Protein AF-0000000080719557 (afdb_homodimer)

pLDDT: mean 92.56, std 15.25, range [20.25, 98.94]

Solvent-accessible surface area (backbone atoms only — not comparable to full-atom values): 11425 Å² total; per-residue (Å²): 133,75,78,75,71,68,82,51,72,30,52,67,55,28,44,74,77,48,46,93,82,58,66,30,29,32,24,23,77,61,75,40,77,34,54,40,68,58,94,91,33,81,50,91,49,73,68,26,27,34,40,42,31,34,26,80,66,45,69,51,54,40,33,22,78,56,91,72,72,76,62,62,62,64,36,47,42,43,57,43,73,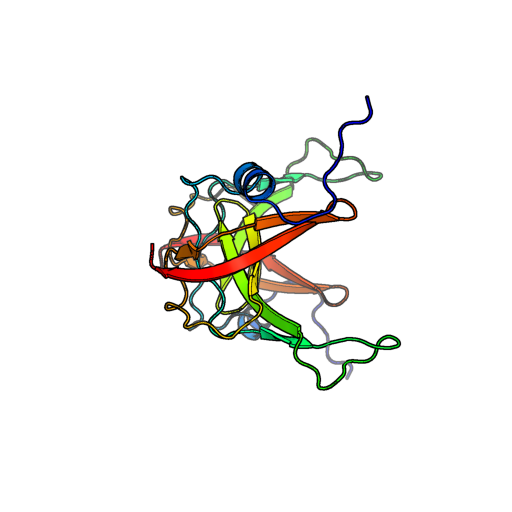45,21,13,31,70,54,99,93,36,79,48,36,34,30,79,41,58,42,70,99,132,76,78,77,72,70,83,50,70,29,52,67,55,25,43,72,76,50,47,92,80,57,64,30,29,32,24,24,75,61,76,41,77,33,56,39,68,58,94,90,32,81,51,92,49,73,68,25,27,35,40,43,33,34,24,79,67,45,68,50,54,41,32,23,79,57,91,72,72,77,61,61,64,65,36,47,43,44,58,43,73,45,20,12,28,72,54,98,92,36,81,47,37,34,30,79,42,59,41,73,100

Foldseek 3Di:
DPPPLVQDWDPVVVCVVPPPPWWKFWADQDWDWDADDDPNHGDPHTQWTKTKIDTVVDIDMETERDDADDDHGGAGKDFARWIWGADPNDIYIYGHYMDGD/DPPPLVQDWDPVVVCVPPPPPWWKFWADQDWDWDADDDPNHGDPHTQWTKTKIDTVVDIDMETERDDADDDHGGAGKDFARWIWHADPNDIYIYGHYMDGD

Sequence (202 aa):
MKAKRSTGYSDEVAKFYISDKTKVLLLSTELQEQVKWVDHKPTDEITGYKVLCGMPNDYFTVKFDHKVQLPPFGSSVKFKELEACEIDNKVWFRAQDIEEAMKAKRSTGYSDEVAKFYISDKTKVLLLSTELQEQVKWVDHKPTDEITGYKVLCGMPNDYFTVKFDHKVQLPPFGSSVKFKELEACEIDNKVWFRAQDIEEA

Organism: Lactobacillus johnsonii (strain FI9785) (NCBI:txid633699)

Secondary structure (DSSP, 8-state):
-------S-BHHHHHHHS-TT---EE--SSPEEEEEEETTEEEEEEEEEEEEEEETTEEEEEEESS--PPPPTT-BEEEET-EEEEETTEEEEE-SEEEE-/-------S-BHHHHHHHS-TT---EE--SSPEEEEEEETTEEEEEEEEEEEEEEETTEEEEEEESS--PPPPTT-BEEEET-EEEEETTEEEEE-SEEEE-

Structure (mmCIF, N/CA/C/O backbone):
data_AF-0000000080719557-model_v1
#
loop_
_entity.id
_entity.type
_entity.pdbx_description
1 polymer 'Uncharacterized protein'
#
loop_
_atom_site.group_PDB
_atom_site.id
_atom_site.type_symbol
_atom_site.label_atom_id
_atom_site.label_alt_id
_atom_site.label_comp_id
_atom_site.label_asym_id
_atom_site.label_entity_id
_atom_site.label_seq_id
_atom_site.pdbx_PDB_ins_code
_atom_site.Cartn_x
_atom_site.Cartn_y
_atom_site.Cartn_z
_atom_site.occupancy
_atom_site.B_iso_or_equiv
_atom_site.auth_seq_id
_atom_site.auth_comp_id
_atom_site.auth_asym_id
_atom_site.auth_atom_id
_atom_site.pdbx_PDB_model_num
ATOM 1 N N . MET A 1 1 ? 5.938 35.531 -14 1 20.39 1 MET A N 1
ATOM 2 C CA . MET A 1 1 ? 5.066 35.219 -12.867 1 20.39 1 MET A CA 1
ATOM 3 C C . MET A 1 1 ? 5.215 33.75 -12.445 1 20.39 1 MET A C 1
ATOM 5 O O . MET A 1 1 ? 4.902 32.844 -13.219 1 20.39 1 MET A O 1
ATOM 9 N N . LYS A 1 2 ? 6.285 33.344 -11.773 1 29.7 2 LYS A N 1
ATOM 10 C CA . LYS A 1 2 ? 6.629 31.969 -11.406 1 29.7 2 LYS A CA 1
ATOM 11 C C . LYS A 1 2 ? 5.484 31.297 -10.648 1 29.7 2 LYS A C 1
ATOM 13 O O . LYS A 1 2 ? 4.805 31.938 -9.844 1 29.7 2 LYS A O 1
ATOM 18 N N . ALA A 1 3 ? 4.781 30.438 -11.234 1 37.31 3 ALA A N 1
ATOM 19 C CA . ALA A 1 3 ? 3.664 29.812 -10.531 1 37.31 3 ALA A CA 1
ATOM 20 C C . ALA A 1 3 ? 4 29.594 -9.062 1 37.31 3 ALA A C 1
ATOM 22 O O . ALA A 1 3 ? 5.133 29.234 -8.719 1 37.31 3 ALA A O 1
ATOM 23 N N . LYS A 1 4 ? 3.512 30.297 -8.141 1 35.72 4 LYS A N 1
ATOM 24 C CA . LYS A 1 4 ? 3.674 30.109 -6.703 1 35.72 4 LYS A CA 1
ATOM 25 C C . LYS A 1 4 ? 3.363 28.672 -6.305 1 35.72 4 LYS A C 1
ATOM 27 O O . LYS A 1 4 ? 2.221 28.219 -6.426 1 35.72 4 LYS A O 1
ATOM 32 N N . ARG A 1 5 ? 4.094 27.719 -6.664 1 43.97 5 ARG A N 1
ATOM 33 C CA . ARG A 1 5 ? 4.004 26.391 -6.062 1 43.97 5 ARG A CA 1
ATOM 34 C C . ARG A 1 5 ? 3.693 26.484 -4.57 1 43.97 5 ARG A C 1
ATOM 36 O O . ARG A 1 5 ? 4.43 27.125 -3.816 1 43.97 5 ARG A O 1
ATOM 43 N N . SER A 1 6 ? 2.566 26.969 -4.172 1 44.81 6 SER A N 1
ATOM 44 C CA . SER A 1 6 ? 2.295 27.047 -2.74 1 44.81 6 SER A CA 1
ATOM 45 C C . SER A 1 6 ? 2.838 25.828 -2 1 44.81 6 SER A C 1
ATOM 47 O O . SER A 1 6 ? 2.5 24.688 -2.332 1 44.81 6 SER A O 1
ATOM 49 N N . THR A 1 7 ? 4.008 25.828 -1.556 1 57.41 7 THR A N 1
ATOM 50 C CA . THR A 1 7 ? 4.793 24.844 -0.8 1 57.41 7 THR A CA 1
ATOM 51 C C . THR A 1 7 ? 3.971 24.266 0.345 1 57.41 7 THR A C 1
ATOM 53 O O . THR A 1 7 ? 4.43 23.359 1.045 1 57.41 7 THR A O 1
ATOM 56 N N . GLY A 1 8 ? 2.67 24.656 0.566 1 82.25 8 GLY A N 1
ATOM 57 C CA . GLY A 1 8 ? 1.912 24.219 1.73 1 82.25 8 GLY A CA 1
ATOM 58 C C . GLY A 1 8 ? 0.81 23.234 1.392 1 82.25 8 GLY A C 1
ATOM 59 O O . GLY A 1 8 ? 0.681 22.812 0.241 1 82.25 8 GLY A O 1
ATOM 60 N N . TYR A 1 9 ? 0.247 22.609 2.322 1 92.69 9 TYR A N 1
ATOM 61 C CA . TYR A 1 9 ? -0.895 21.719 2.213 1 92.69 9 TYR A CA 1
ATOM 62 C C . TYR A 1 9 ? -2.094 22.422 1.601 1 92.69 9 TYR A C 1
ATOM 64 O O . TYR A 1 9 ? -2.379 23.578 1.937 1 92.69 9 TYR A O 1
ATOM 72 N N . SER A 1 10 ? -2.713 21.797 0.618 1 94.25 10 SER A N 1
ATOM 73 C CA . SER A 1 10 ? -3.938 22.359 0.056 1 94.25 10 SER A CA 1
ATOM 74 C C . SER A 1 10 ? -4.906 21.25 -0.371 1 94.25 10 SER A C 1
ATOM 76 O O . SER A 1 10 ? -4.484 20.141 -0.681 1 94.25 10 SER A O 1
ATOM 78 N N . ASP A 1 11 ? -6.227 21.625 -0.369 1 94.88 11 ASP A N 1
ATOM 79 C CA . ASP A 1 11 ? -7.258 20.703 -0.829 1 94.88 11 ASP A CA 1
ATOM 80 C C . ASP A 1 11 ? -7.152 20.469 -2.334 1 94.88 11 ASP A C 1
ATOM 82 O O . ASP A 1 11 ? -7.457 19.375 -2.818 1 94.88 11 ASP A O 1
ATOM 86 N N . GLU A 1 12 ? -6.68 21.5 -2.982 1 94 12 GLU A N 1
ATOM 87 C CA . GLU A 1 12 ? -6.551 21.406 -4.434 1 94 12 GLU A CA 1
ATOM 88 C C . GLU A 1 12 ? -5.523 20.344 -4.828 1 94 12 GLU A C 1
ATOM 90 O O . GLU A 1 12 ? -5.75 19.562 -5.758 1 94 12 GLU A O 1
ATOM 95 N N . VAL A 1 13 ? -4.395 20.375 -4.145 1 94.12 13 VAL A N 1
ATOM 96 C CA . VAL A 1 13 ? -3.357 19.406 -4.445 1 94.12 13 VAL A CA 1
ATOM 97 C C . VAL A 1 13 ? -3.869 18 -4.125 1 94.12 13 VAL A C 1
ATOM 99 O O . VAL A 1 13 ? -3.656 17.062 -4.898 1 94.12 13 VAL A O 1
ATOM 102 N N . ALA A 1 14 ? -4.531 17.812 -3.008 1 97.12 14 ALA A N 1
ATOM 103 C CA . ALA A 1 14 ? -5.078 16.5 -2.631 1 97.12 14 ALA A CA 1
ATOM 104 C C . ALA A 1 14 ? -6.02 15.969 -3.709 1 97.12 14 ALA A C 1
ATOM 106 O O . ALA A 1 14 ? -5.941 14.797 -4.086 1 97.12 14 ALA A O 1
ATOM 107 N N . LYS A 1 15 ? -6.855 16.828 -4.258 1 95.81 15 LYS A N 1
ATOM 108 C CA . LYS A 1 15 ? -7.867 16.422 -5.23 1 95.81 15 LYS A CA 1
ATOM 109 C C . LYS A 1 15 ? -7.223 16.031 -6.559 1 95.81 15 LYS A C 1
ATOM 111 O O . LYS A 1 15 ? -7.805 15.273 -7.336 1 95.81 15 LYS A O 1
ATOM 116 N N . PHE A 1 16 ? -6.078 16.609 -6.785 1 94.56 16 PHE A N 1
ATOM 117 C CA . PHE A 1 16 ? -5.344 16.25 -7.992 1 94.56 16 PHE A CA 1
ATOM 118 C C . PHE A 1 16 ? -4.945 14.781 -7.961 1 94.56 16 PHE A C 1
ATOM 120 O O . PHE A 1 16 ? -4.926 14.117 -9 1 94.56 16 PHE A O 1
ATOM 127 N N . TYR A 1 17 ? -4.684 14.227 -6.785 1 95.81 17 TYR A N 1
ATOM 128 C CA . TYR A 1 17 ? -4.176 12.867 -6.652 1 95.81 17 TYR A CA 1
ATOM 129 C C . TYR A 1 17 ? -5.293 11.906 -6.258 1 95.81 17 TYR A C 1
ATOM 131 O O . TYR A 1 17 ? -5.254 10.727 -6.602 1 95.81 17 TYR A O 1
ATOM 139 N N . ILE A 1 18 ? -6.172 12.359 -5.512 1 96.5 18 ILE A N 1
ATOM 140 C CA . ILE A 1 18 ? -7.297 11.555 -5.051 1 96.5 18 ILE A CA 1
ATOM 141 C C . ILE A 1 18 ? -8.609 12.289 -5.332 1 96.5 18 ILE A C 1
ATOM 143 O O . ILE A 1 18 ? -8.977 13.211 -4.598 1 96.5 18 ILE A O 1
ATOM 147 N N . SER A 1 19 ? -9.273 11.812 -6.301 1 94.38 19 SER A N 1
ATOM 148 C CA . SER A 1 19 ? -10.547 12.445 -6.629 1 94.38 19 SER A CA 1
ATOM 149 C C . SER A 1 19 ? -11.648 12.008 -5.664 1 94.38 19 SER A C 1
ATOM 151 O O . SER A 1 19 ? -11.523 10.977 -5 1 94.38 19 SER A O 1
ATOM 153 N N . ASP A 1 20 ? -12.711 12.742 -5.641 1 90.88 20 ASP A N 1
ATOM 154 C CA . ASP A 1 20 ? -13.836 12.461 -4.758 1 90.88 20 ASP A CA 1
ATOM 155 C C . ASP A 1 20 ? -14.477 11.117 -5.109 1 90.88 20 ASP A C 1
ATOM 157 O O . ASP A 1 20 ? -15.172 10.523 -4.281 1 90.88 20 ASP A O 1
ATOM 161 N N . LYS A 1 21 ? -14.289 10.672 -6.262 1 94.81 21 LYS A N 1
ATOM 162 C CA . LYS A 1 21 ? -14.922 9.438 -6.734 1 94.81 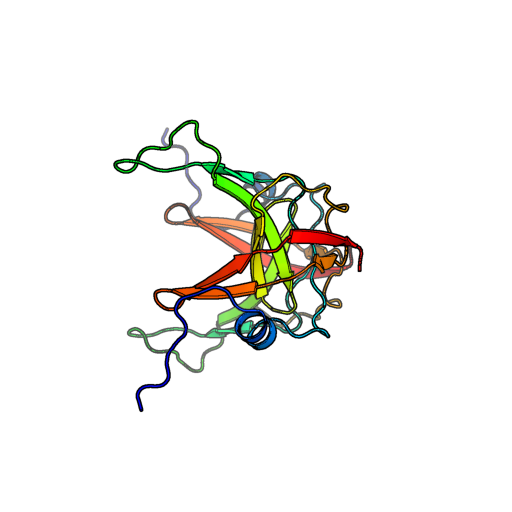21 LYS A CA 1
ATOM 163 C C . LYS A 1 21 ? -14.047 8.227 -6.434 1 94.81 21 LYS A C 1
ATOM 165 O O . LYS A 1 21 ? -14.492 7.082 -6.559 1 94.81 21 LYS A O 1
ATOM 170 N N . THR A 1 22 ? -12.859 8.5 -6.027 1 97.5 22 THR A N 1
ATOM 171 C CA . THR A 1 22 ? -11.922 7.414 -5.785 1 97.5 22 THR A CA 1
ATOM 172 C C . THR A 1 22 ? -12.297 6.648 -4.52 1 97.5 22 THR A C 1
ATOM 174 O O . THR A 1 22 ? -12.469 7.242 -3.455 1 97.5 22 THR A O 1
ATOM 177 N N . LYS A 1 23 ? -12.492 5.328 -4.676 1 98.5 23 LYS A N 1
ATOM 178 C CA . LYS A 1 23 ? -12.695 4.484 -3.5 1 98.5 23 LYS A CA 1
ATOM 179 C C . LYS A 1 23 ? -11.391 4.301 -2.729 1 98.5 23 LYS A C 1
ATOM 181 O O . LYS A 1 23 ? -10.375 3.9 -3.301 1 98.5 23 LYS A O 1
ATOM 186 N N . VAL A 1 24 ? -11.414 4.633 -1.439 1 98.88 24 VAL A N 1
ATOM 187 C CA . VAL A 1 24 ? -10.266 4.5 -0.555 1 98.88 24 VAL A CA 1
ATOM 188 C C . VAL A 1 24 ? -10.555 3.457 0.522 1 98.88 24 VAL A C 1
ATOM 190 O O . VAL A 1 24 ? -11.609 3.498 1.165 1 98.88 24 VAL A O 1
ATOM 193 N N . LEU A 1 25 ? -9.648 2.51 0.669 1 98.94 25 LEU A N 1
ATOM 194 C CA . LEU A 1 25 ? -9.781 1.467 1.681 1 98.94 25 LEU A CA 1
ATOM 195 C C . LEU A 1 25 ? -8.789 1.689 2.822 1 98.94 25 LEU A C 1
ATOM 197 O O . LEU A 1 25 ? -7.621 1.998 2.586 1 98.94 25 LEU A O 1
ATOM 201 N N . LEU A 1 26 ? -9.273 1.557 4.039 1 98.94 26 LEU A N 1
ATOM 202 C CA . LEU A 1 26 ? -8.375 1.648 5.188 1 98.94 26 LEU A CA 1
ATOM 203 C C . LEU A 1 26 ? -7.609 0.345 5.379 1 98.94 26 LEU A C 1
ATOM 205 O O . LEU A 1 26 ? -8.211 -0.724 5.5 1 98.94 26 LEU A O 1
ATOM 209 N N . LEU A 1 27 ? -6.332 0.433 5.438 1 98.94 27 LEU A N 1
ATOM 210 C CA . LEU A 1 27 ? -5.504 -0.75 5.637 1 98.94 27 LEU A CA 1
ATOM 211 C C . LEU A 1 27 ? -4.965 -0.803 7.066 1 98.94 27 LEU A C 1
ATOM 213 O O . LEU A 1 27 ? -4.707 -1.885 7.598 1 98.94 27 LEU A O 1
ATOM 217 N N . SER A 1 28 ? -4.844 0.328 7.691 1 98.94 28 SER A N 1
ATOM 218 C CA . SER A 1 28 ? -4.348 0.356 9.062 1 98.94 28 SER A CA 1
ATOM 219 C C . SER A 1 28 ? -5.395 -0.161 10.039 1 98.94 28 SER A C 1
ATOM 221 O O . SER A 1 28 ? -6.582 0.143 9.906 1 98.94 28 SER A O 1
ATOM 223 N N . THR A 1 29 ? -4.938 -0.877 11.055 1 98.75 29 THR A N 1
ATOM 224 C CA . THR A 1 29 ? -5.816 -1.329 12.125 1 98.75 29 THR A CA 1
ATOM 225 C C . THR A 1 29 ? -5.594 -0.505 13.391 1 98.75 29 THR A C 1
ATOM 227 O O . THR A 1 29 ? -6.359 -0.614 14.352 1 98.75 29 THR A O 1
ATOM 230 N N . GLU A 1 30 ? -4.559 0.282 13.43 1 98.75 30 GLU A N 1
ATOM 231 C CA . GLU A 1 30 ? -4.223 1.199 14.516 1 98.75 30 GLU A CA 1
ATOM 232 C C . GLU A 1 30 ? -3.482 2.428 13.992 1 98.75 30 GLU A C 1
ATOM 234 O O . GLU A 1 30 ? -2.93 2.402 12.891 1 98.75 30 GLU A O 1
ATOM 239 N N . LEU A 1 31 ? -3.451 3.434 14.805 1 98.81 31 LEU A N 1
ATOM 240 C CA . LEU A 1 31 ? -2.705 4.641 14.461 1 98.81 31 LEU A CA 1
ATOM 241 C C . LEU A 1 31 ? -1.211 4.434 14.68 1 98.81 31 LEU A C 1
ATOM 243 O O . LEU A 1 31 ? -0.799 3.871 15.695 1 98.81 31 LEU A O 1
ATOM 247 N N . GLN A 1 32 ? -0.478 4.785 13.711 1 98.25 32 GLN A N 1
ATOM 248 C CA . GLN A 1 32 ? 0.967 4.832 13.906 1 98.25 32 GLN A CA 1
ATOM 249 C C . GLN A 1 32 ? 1.406 6.188 14.453 1 98.25 32 GLN A C 1
ATOM 251 O O . GLN A 1 32 ? 1.261 7.211 13.773 1 98.25 32 GLN A O 1
ATOM 256 N N . GLU A 1 33 ? 1.94 6.195 15.555 1 97.31 33 GLU A N 1
ATOM 257 C CA . GLU A 1 33 ? 2.41 7.453 16.125 1 97.31 33 GLU A CA 1
ATOM 258 C C . GLU A 1 33 ? 3.639 7.973 15.391 1 97.31 33 GLU A C 1
ATOM 260 O O . GLU A 1 33 ? 4.535 7.199 15.039 1 97.31 33 GLU A O 1
ATOM 265 N N . GLN A 1 34 ? 3.598 9.188 15.117 1 95.44 34 GLN A N 1
ATOM 266 C CA . GLN A 1 34 ? 4.754 9.875 14.555 1 95.44 34 GLN A CA 1
ATOM 267 C C . GLN A 1 34 ? 5.469 10.703 15.609 1 95.44 34 GLN A C 1
ATOM 269 O O . GLN A 1 34 ? 4.84 11.5 16.312 1 95.44 34 GLN A O 1
ATOM 274 N N . VAL A 1 35 ? 6.742 10.5 15.672 1 95.38 35 VAL A N 1
ATOM 275 C CA . VAL A 1 35 ? 7.496 11.211 16.703 1 95.38 35 VAL A CA 1
ATOM 276 C C . VAL A 1 35 ? 8.461 12.195 16.031 1 95.38 35 VAL A C 1
ATOM 278 O O . VAL A 1 35 ? 8.781 12.062 14.852 1 95.38 35 VAL A O 1
ATOM 281 N N . LYS A 1 36 ? 8.859 13.133 16.812 1 94.31 36 LYS A N 1
ATOM 282 C CA . LYS A 1 36 ? 9.883 14.086 16.359 1 94.31 36 LYS A CA 1
ATOM 283 C C . LYS A 1 36 ? 11.266 13.438 16.344 1 94.31 36 LYS A C 1
ATOM 285 O O . LYS A 1 36 ? 11.609 12.68 17.266 1 94.31 36 LYS A O 1
ATOM 290 N N . TRP A 1 37 ? 11.953 13.656 15.25 1 93.69 37 TRP A N 1
ATOM 291 C CA . TRP A 1 37 ? 13.328 13.18 15.164 1 93.69 37 TRP A CA 1
ATOM 292 C C . TRP A 1 37 ? 14.312 14.336 15.289 1 93.69 37 TRP A C 1
ATOM 294 O O . TRP A 1 37 ? 14.109 15.398 14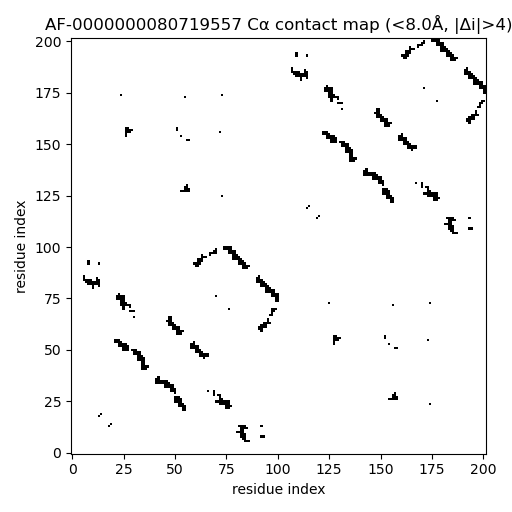.695 1 93.69 37 TRP A O 1
ATOM 304 N N . VAL A 1 38 ? 15.211 14.188 16.219 1 92 38 VAL A N 1
ATOM 305 C CA . VAL A 1 38 ? 16.281 15.156 16.406 1 92 38 VAL A CA 1
ATOM 306 C C . VAL A 1 38 ? 17.641 14.453 16.297 1 92 38 VAL A C 1
ATOM 308 O O . VAL A 1 38 ? 17.906 13.484 17.016 1 92 38 VAL A O 1
ATOM 311 N N . ASP A 1 39 ? 18.484 14.93 15.383 1 93.94 39 ASP A N 1
ATOM 312 C CA . ASP A 1 39 ? 19.797 14.344 15.156 1 93.94 39 ASP A CA 1
ATOM 313 C C . ASP A 1 39 ? 19.688 12.852 14.844 1 93.94 39 ASP A C 1
ATOM 315 O O . ASP A 1 39 ? 20.375 12.031 15.453 1 93.94 39 ASP A O 1
ATOM 319 N N . HIS A 1 40 ? 18.672 12.531 14.07 1 92.12 40 HIS A N 1
ATOM 320 C CA . HIS A 1 40 ? 18.438 11.203 13.516 1 92.12 40 HIS A CA 1
ATOM 321 C C . HIS A 1 40 ? 17.984 10.227 14.602 1 92.12 40 HIS A C 1
ATOM 323 O O . HIS A 1 40 ? 18.094 9.008 14.43 1 92.12 40 HIS A O 1
ATOM 329 N N . LYS A 1 41 ? 17.625 10.789 15.695 1 93.81 41 LYS A N 1
ATOM 330 C CA . LYS A 1 41 ? 17.078 9.961 16.766 1 93.81 41 LYS A CA 1
ATOM 331 C C . LYS A 1 41 ? 15.633 10.359 17.078 1 93.81 41 LYS A C 1
ATOM 333 O O . LYS A 1 41 ? 15.297 11.547 17.078 1 93.81 41 LYS A O 1
ATOM 338 N N . PRO A 1 42 ? 14.82 9.273 17.359 1 93.06 42 PRO A N 1
ATOM 339 C CA . PRO A 1 42 ? 13.445 9.594 17.734 1 93.06 42 PRO A CA 1
ATOM 340 C C . PRO A 1 42 ? 13.336 10.211 19.141 1 93.06 42 PRO A C 1
ATOM 342 O O . PRO A 1 42 ? 14.117 9.867 20.031 1 93.06 42 PRO A O 1
ATOM 345 N N . THR A 1 43 ? 12.461 11.211 19.391 1 95.75 43 THR A N 1
ATOM 346 C CA . THR A 1 43 ? 12.125 11.766 20.688 1 95.75 43 THR A CA 1
ATOM 347 C C . THR A 1 43 ? 10.75 11.289 21.156 1 95.75 43 THR A C 1
ATOM 349 O O . THR A 1 43 ? 10.117 10.477 20.484 1 95.75 43 THR A O 1
ATOM 352 N N . ASP A 1 44 ? 10.398 11.703 22.375 1 94.38 44 ASP A N 1
ATOM 353 C CA . ASP A 1 44 ? 9.109 11.297 22.953 1 94.38 44 ASP A CA 1
ATOM 354 C C . ASP A 1 44 ? 8 12.25 22.516 1 94.38 44 ASP A C 1
ATOM 356 O O . ASP A 1 44 ? 6.836 12.055 22.875 1 94.38 44 ASP A O 1
ATOM 360 N N . GLU A 1 45 ? 8.383 13.227 21.734 1 96.12 45 GLU A N 1
ATOM 361 C CA . GLU A 1 45 ? 7.375 14.188 21.297 1 96.12 45 GLU A CA 1
ATOM 362 C C . GLU A 1 45 ? 6.57 13.648 20.109 1 96.12 45 GLU A C 1
ATOM 364 O O . GLU A 1 45 ? 7.129 13.383 19.047 1 96.12 45 GLU A O 1
ATOM 369 N N . ILE A 1 46 ? 5.281 13.469 20.375 1 96.31 46 ILE A N 1
ATOM 370 C CA . ILE A 1 46 ? 4.383 12.992 19.328 1 96.31 46 ILE A CA 1
ATOM 371 C C . ILE A 1 46 ? 3.969 14.156 18.438 1 96.31 46 ILE A C 1
ATOM 373 O O . ILE A 1 46 ? 3.453 15.164 18.922 1 96.31 46 ILE A O 1
ATOM 377 N N . THR A 1 47 ? 4.277 14.031 17.094 1 95.62 47 THR A N 1
ATOM 378 C CA . THR A 1 47 ? 3.963 15.102 16.156 1 95.62 47 THR A CA 1
ATOM 379 C C . THR A 1 47 ? 2.701 14.773 15.359 1 95.62 47 THR A C 1
ATOM 381 O O . THR A 1 47 ? 2.172 15.625 14.648 1 95.62 47 THR A O 1
ATOM 384 N N . GLY A 1 48 ? 2.242 13.516 15.469 1 97.69 48 GLY A N 1
ATOM 385 C CA . GLY A 1 48 ? 1.032 13.156 14.75 1 97.69 48 GLY A CA 1
ATOM 386 C C . GLY A 1 48 ? 0.785 11.656 14.703 1 97.69 48 GLY A C 1
ATOM 387 O O . GLY A 1 48 ? 1.432 10.891 15.422 1 97.69 48 GLY A O 1
ATOM 388 N N . TYR A 1 49 ? -0.14 11.32 13.969 1 98.69 49 TYR A N 1
ATOM 389 C CA . TYR A 1 49 ? -0.596 9.953 13.75 1 98.69 49 TYR A CA 1
ATOM 390 C C . TYR A 1 49 ? -0.78 9.664 12.266 1 98.69 49 TYR A C 1
ATOM 392 O O . TYR A 1 49 ? -1.143 10.562 11.492 1 98.69 49 TYR A O 1
ATOM 400 N N . LYS A 1 50 ? -0.553 8.406 11.953 1 98.75 50 LYS A N 1
ATOM 401 C CA . LYS A 1 50 ? -0.59 8.094 10.523 1 98.75 50 LYS A CA 1
ATOM 402 C C . LYS A 1 50 ? -1.348 6.793 10.266 1 98.75 50 LYS A C 1
ATOM 404 O O . LYS A 1 50 ? -1.289 5.863 11.078 1 98.75 50 LYS A O 1
ATOM 409 N N . VAL A 1 51 ? -2.064 6.754 9.133 1 98.94 51 VAL A N 1
ATOM 410 C CA . VAL A 1 51 ? -2.711 5.523 8.688 1 98.94 51 VAL A CA 1
ATOM 411 C C . VAL A 1 51 ? -2.303 5.215 7.25 1 98.94 51 VAL A C 1
ATOM 413 O O . VAL A 1 51 ? -1.917 6.117 6.5 1 98.94 51 VAL A O 1
ATOM 416 N N . LEU A 1 52 ? -2.365 3.979 6.895 1 98.94 52 LEU A N 1
ATOM 417 C CA . LEU A 1 52 ? -2.158 3.469 5.543 1 98.94 52 LEU A CA 1
ATOM 418 C C . LEU A 1 52 ? -3.492 3.221 4.848 1 98.94 52 LEU A C 1
ATOM 420 O O . LEU A 1 52 ? -4.414 2.662 5.445 1 98.94 52 LEU A O 1
ATOM 424 N N . CYS A 1 53 ? -3.594 3.645 3.617 1 98.94 53 CYS A N 1
ATOM 425 C CA . CYS A 1 53 ? -4.805 3.479 2.822 1 98.94 53 CYS A CA 1
ATOM 426 C C . CYS A 1 53 ? -4.48 2.902 1.448 1 98.94 53 CYS A C 1
ATOM 428 O O . CYS A 1 53 ? -3.383 3.107 0.928 1 98.94 53 CYS A O 1
ATOM 430 N N . GLY A 1 54 ? -5.438 2.143 0.966 1 98.88 54 GLY A N 1
ATOM 431 C CA . GLY A 1 54 ? -5.363 1.69 -0.414 1 98.88 54 GLY A CA 1
ATOM 432 C C . GLY A 1 54 ? -6.348 2.395 -1.326 1 98.88 54 GLY A C 1
ATOM 433 O O . GLY A 1 54 ? -7.418 2.816 -0.885 1 98.88 54 GLY A O 1
ATOM 434 N N . MET A 1 55 ? -5.961 2.508 -2.52 1 98.81 55 MET A N 1
ATOM 435 C CA . MET A 1 55 ? -6.82 2.992 -3.598 1 98.81 55 MET A CA 1
ATOM 43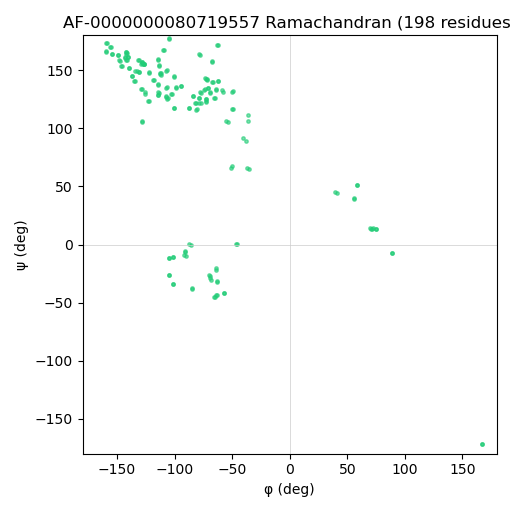6 C C . MET A 1 55 ? -6.551 2.229 -4.891 1 98.81 55 MET A C 1
ATOM 438 O O . MET A 1 55 ? -5.578 1.479 -4.984 1 98.81 55 MET A O 1
ATOM 442 N N . PRO A 1 56 ? -7.484 2.338 -5.875 1 98.75 56 PRO A N 1
ATOM 443 C CA . PRO A 1 56 ? -7.242 1.559 -7.09 1 98.75 56 PRO A CA 1
ATOM 444 C C . PRO A 1 56 ? -5.832 1.749 -7.641 1 98.75 56 PRO A C 1
ATOM 446 O O . PRO A 1 56 ? -5.469 2.855 -8.055 1 98.75 56 PRO A O 1
ATOM 449 N N . ASN A 1 57 ? -5.074 0.653 -7.66 1 98.38 57 ASN A N 1
ATOM 450 C CA . ASN A 1 57 ? -3.746 0.518 -8.242 1 98.38 57 ASN A CA 1
ATOM 451 C C . ASN A 1 57 ? -2.701 1.292 -7.445 1 98.38 57 ASN A C 1
ATOM 453 O O . ASN A 1 57 ? -1.607 1.564 -7.945 1 98.38 57 ASN A O 1
ATOM 457 N N . ASP A 1 58 ? -3.047 1.698 -6.262 1 98.31 58 ASP A N 1
ATOM 458 C CA . ASP A 1 58 ? -2.092 2.5 -5.504 1 98.31 58 ASP A CA 1
ATOM 459 C C . ASP A 1 58 ? -2.408 2.465 -4.012 1 98.31 58 ASP A C 1
ATOM 461 O O . ASP A 1 58 ? -3.371 1.82 -3.59 1 98.31 58 ASP A O 1
ATOM 465 N N . TYR A 1 59 ? -1.543 3.043 -3.211 1 98.75 59 TYR A N 1
ATOM 466 C CA . TYR A 1 59 ? -1.702 3.232 -1.773 1 98.75 59 TYR A CA 1
ATOM 467 C C . TYR A 1 59 ? -1.112 4.566 -1.331 1 98.75 59 TYR A C 1
ATOM 469 O O . TYR A 1 59 ? -0.383 5.211 -2.088 1 98.75 59 TYR A O 1
ATOM 477 N N . PHE A 1 60 ? -1.513 5.043 -0.17 1 98.5 60 PHE A N 1
ATOM 478 C CA . PHE A 1 60 ? -0.971 6.273 0.396 1 98.5 60 PHE A CA 1
ATOM 479 C C . PHE A 1 60 ? -1.201 6.324 1.902 1 98.5 60 PHE A C 1
ATOM 481 O O . PHE A 1 60 ? -1.912 5.484 2.455 1 98.5 60 PHE A O 1
ATOM 488 N N . THR A 1 61 ? -0.508 7.227 2.494 1 98.75 61 THR A N 1
ATOM 489 C CA . THR A 1 61 ? -0.7 7.434 3.926 1 98.75 61 THR A CA 1
ATOM 490 C C . THR A 1 61 ? -1.306 8.805 4.195 1 98.75 61 THR A C 1
ATOM 492 O O . THR A 1 61 ? -1.155 9.727 3.391 1 98.75 61 THR A O 1
ATOM 495 N N . VAL A 1 62 ? -1.968 8.883 5.297 1 98.81 62 VAL A N 1
ATOM 496 C CA . VAL A 1 62 ? -2.566 10.141 5.734 1 98.81 62 VAL A CA 1
ATOM 497 C C . VAL A 1 62 ? -2.158 10.43 7.176 1 98.81 62 VAL A C 1
ATOM 499 O O . VAL A 1 62 ? -2.252 9.555 8.039 1 98.81 62 VAL A O 1
ATOM 502 N N . LYS A 1 63 ? -1.762 11.641 7.371 1 98.5 63 LYS A N 1
ATOM 503 C CA . LYS A 1 63 ? -1.351 12.078 8.703 1 98.5 63 LYS A CA 1
ATOM 504 C C . LYS A 1 63 ? -2.463 12.859 9.398 1 98.5 63 LYS A C 1
ATOM 506 O O . LYS A 1 63 ? -3.191 13.609 8.75 1 98.5 63 LYS A O 1
ATOM 511 N N . PHE A 1 64 ? -2.574 12.703 10.656 1 98.62 64 PHE A N 1
ATOM 512 C CA . PHE A 1 64 ? -3.441 13.469 11.547 1 98.62 64 PHE A CA 1
ATOM 513 C C . PHE A 1 64 ? -2.629 14.148 12.641 1 98.62 64 PHE A C 1
ATOM 515 O O . PHE A 1 64 ? -1.652 13.578 13.141 1 98.62 64 PHE A O 1
ATOM 522 N N . ASP A 1 65 ? -3.055 15.281 13.07 1 97.19 65 ASP A N 1
ATOM 523 C CA . ASP A 1 65 ?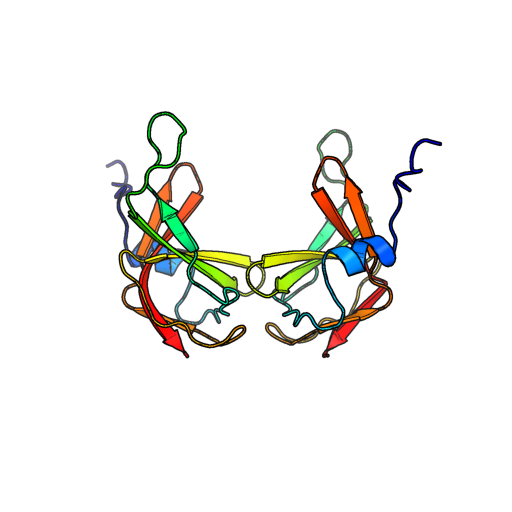 -2.328 15.977 14.133 1 97.19 65 ASP A CA 1
ATOM 524 C C . ASP A 1 65 ? -2.861 15.578 15.508 1 97.19 65 ASP A C 1
ATOM 526 O O . ASP A 1 65 ? -2.334 16.016 16.531 1 97.19 65 ASP A O 1
ATOM 530 N N . HIS A 1 66 ? -3.936 14.805 15.594 1 98.06 66 HIS A N 1
ATOM 531 C CA . HIS A 1 66 ? -4.543 14.273 16.812 1 98.06 66 HIS A CA 1
ATOM 532 C C . HIS A 1 66 ? -5.062 12.852 16.578 1 98.06 66 HIS A C 1
ATOM 534 O O . HIS A 1 66 ? -5.113 12.383 15.445 1 98.06 66 HIS A O 1
ATOM 540 N N . LYS A 1 67 ? -5.336 12.211 17.672 1 98.5 67 LYS A N 1
ATOM 541 C CA . LYS A 1 67 ? -5.895 10.867 17.578 1 98.5 67 LYS A CA 1
ATOM 542 C C . LYS A 1 67 ? -7.293 10.898 16.969 1 98.5 67 LYS A C 1
ATOM 544 O O . LYS A 1 67 ? -8.094 11.781 17.281 1 98.5 67 LYS A O 1
ATOM 549 N N . VAL A 1 68 ? -7.508 9.93 16.141 1 98.69 68 VAL A N 1
ATOM 550 C CA . VAL A 1 68 ? -8.828 9.773 15.531 1 98.69 68 VAL A CA 1
ATOM 551 C C . VAL A 1 68 ? -9.32 8.344 15.727 1 98.69 68 VAL A C 1
ATOM 553 O O . VAL A 1 68 ? -8.523 7.438 15.992 1 98.69 68 VAL A O 1
ATOM 556 N N . GLN A 1 69 ? -10.625 8.156 15.664 1 98.69 69 GLN A N 1
ATOM 557 C CA . GLN A 1 69 ? -11.195 6.812 15.711 1 98.69 69 GLN A CA 1
ATOM 558 C C . GLN A 1 69 ? -11.203 6.168 14.328 1 98.69 69 GLN A C 1
ATOM 560 O O . GLN A 1 69 ? -11.742 6.734 13.375 1 98.69 69 GLN A O 1
ATOM 565 N N . LEU A 1 70 ? -10.672 5.012 14.281 1 98.81 70 LEU A N 1
ATOM 566 C CA . LEU A 1 70 ? -10.555 4.348 12.984 1 98.81 70 LEU A CA 1
ATOM 567 C C . LEU A 1 70 ? -11.734 3.418 12.742 1 98.81 70 LEU A C 1
ATOM 569 O O . LEU A 1 70 ? -12.156 2.688 13.641 1 98.81 70 LEU A O 1
ATOM 573 N N . PRO A 1 71 ? -12.289 3.459 11.469 1 98.75 71 PRO A N 1
ATOM 574 C CA . PRO A 1 71 ? -13.148 2.348 11.047 1 98.75 71 PRO A CA 1
ATOM 575 C C . PRO A 1 71 ? -12.406 1.016 10.992 1 98.75 71 PRO A C 1
ATOM 577 O O . PRO A 1 71 ? -11.188 0.977 11.18 1 98.75 71 PRO A O 1
ATOM 580 N N . PRO A 1 72 ? -13.094 -0.141 10.781 1 98.62 72 PRO A N 1
ATOM 581 C CA . PRO A 1 72 ? -12.422 -1.44 10.688 1 98.62 72 PRO A CA 1
ATOM 582 C C . PRO A 1 72 ? -11.555 -1.565 9.438 1 98.62 72 PRO A C 1
ATOM 584 O O . PRO A 1 72 ? -11.805 -0.89 8.438 1 98.62 72 PRO A O 1
ATOM 587 N N . PHE A 1 73 ? -10.609 -2.412 9.461 1 98.81 73 PHE A N 1
ATOM 588 C CA . PHE A 1 73 ? -9.773 -2.764 8.312 1 98.81 73 PHE A CA 1
ATOM 589 C C . PHE A 1 73 ? -10.641 -3.086 7.102 1 98.81 73 PHE A C 1
ATOM 591 O O . PHE A 1 73 ? -11.633 -3.809 7.211 1 98.81 73 PHE A O 1
ATOM 598 N N . GLY A 1 74 ? -10.234 -2.475 6.02 1 98.75 74 GLY A N 1
ATOM 599 C CA . GLY A 1 74 ? -10.898 -2.785 4.762 1 98.75 74 GLY A CA 1
ATOM 600 C C . GLY A 1 74 ? -12.102 -1.908 4.492 1 98.75 74 GLY A C 1
ATOM 601 O O . GLY A 1 74 ? -12.695 -1.974 3.416 1 98.75 74 GLY A O 1
ATOM 602 N N . SER A 1 75 ? -12.508 -1.101 5.445 1 98.69 75 SER A N 1
ATOM 603 C CA . SER A 1 75 ? -13.625 -0.19 5.234 1 98.69 75 SER A CA 1
ATOM 604 C C . SER A 1 75 ? -13.32 0.823 4.137 1 98.69 75 SER A C 1
ATOM 606 O O . SER A 1 75 ? -12.195 1.316 4.043 1 98.69 75 SER A O 1
ATOM 608 N N . SER A 1 76 ? -14.328 1.116 3.33 1 98.75 76 SER A N 1
ATOM 609 C CA . SER A 1 76 ? -14.234 2.314 2.502 1 98.75 76 SER A CA 1
ATOM 610 C C . SER A 1 76 ? -14.32 3.58 3.35 1 98.75 76 SER A C 1
ATOM 612 O O . SER A 1 76 ? -15.195 3.705 4.203 1 98.75 76 SER A O 1
ATOM 614 N N . VAL A 1 77 ? -13.344 4.539 3.102 1 98.81 77 VAL A N 1
ATOM 615 C CA . VAL A 1 77 ? -13.289 5.66 4.031 1 98.81 77 VAL A CA 1
ATOM 616 C C . VAL A 1 77 ? -13.234 6.973 3.256 1 98.81 77 VAL A C 1
ATOM 618 O O . VAL A 1 77 ? -12.93 6.984 2.062 1 98.81 77 VAL A O 1
ATOM 621 N N . LYS A 1 78 ? -13.602 8.047 3.914 1 98.38 78 LYS A N 1
ATOM 622 C CA . LYS A 1 78 ? -13.43 9.445 3.508 1 98.38 78 LYS A CA 1
ATOM 623 C C . LYS A 1 78 ? -12.727 10.25 4.598 1 98.38 78 LYS A C 1
ATOM 625 O O . LYS A 1 78 ? -12.758 9.875 5.77 1 98.38 78 LYS A O 1
ATOM 630 N N . PHE A 1 79 ? -12.102 11.312 4.148 1 98.5 79 PHE A N 1
ATOM 631 C CA . PHE A 1 79 ? -11.367 12.156 5.082 1 98.5 79 PHE A CA 1
ATOM 632 C C . PHE A 1 79 ? -12 13.539 5.188 1 98.5 79 PHE A C 1
ATOM 634 O O . PHE A 1 79 ? -12.445 14.102 4.184 1 98.5 79 PHE A O 1
ATOM 641 N N . LYS A 1 80 ? -12.086 14 6.391 1 98.06 80 LYS A N 1
ATOM 642 C CA . LYS A 1 80 ? -12.477 15.391 6.594 1 98.06 80 LYS A CA 1
ATOM 643 C C . LYS A 1 80 ? -11.312 16.344 6.309 1 98.06 80 LYS A C 1
ATOM 645 O O . LYS A 1 80 ? -10.234 16.188 6.883 1 98.06 80 LYS A O 1
ATOM 650 N N . GLU A 1 81 ? -11.438 17.266 5.398 1 97.19 81 GLU A N 1
ATOM 651 C CA . GLU A 1 81 ? -10.461 18.281 5.059 1 97.19 81 GLU A CA 1
ATOM 652 C C . GLU A 1 81 ? -9.133 17.672 4.633 1 97.19 81 GLU A C 1
ATOM 654 O O . GLU A 1 81 ? -8.078 18.047 5.145 1 97.19 81 GLU A O 1
ATOM 659 N N . LEU A 1 82 ? -9.188 16.75 3.705 1 98.19 82 LEU A N 1
ATOM 660 C CA . LEU A 1 82 ? -7.977 16.172 3.158 1 98.19 82 LEU A CA 1
ATOM 661 C C . LEU A 1 82 ? -7.16 17.203 2.395 1 98.19 82 LEU A C 1
ATOM 663 O O . LEU A 1 82 ? -7.691 17.906 1.53 1 98.19 82 LEU A O 1
ATOM 667 N N . GLU A 1 83 ? -5.906 17.312 2.77 1 98.06 83 GLU A N 1
ATOM 668 C CA . GLU A 1 83 ? -4.961 18.203 2.1 1 98.06 83 GLU A CA 1
ATOM 669 C C . GLU A 1 83 ? -3.682 17.469 1.716 1 98.06 83 GLU A C 1
ATOM 671 O O . GLU A 1 83 ? -3.371 16.422 2.287 1 98.06 83 GLU A O 1
ATOM 676 N N . ALA A 1 84 ? -3.021 17.969 0.744 1 97.56 84 ALA A N 1
ATOM 677 C CA . ALA A 1 84 ? -1.755 17.375 0.334 1 97.56 84 ALA A CA 1
ATOM 678 C C . ALA A 1 84 ? -0.742 18.438 -0.058 1 97.56 84 ALA A C 1
ATOM 680 O O . ALA A 1 84 ? -1.114 19.578 -0.34 1 97.56 84 ALA A O 1
ATOM 681 N N . CYS A 1 85 ? 0.462 18.078 -0.016 1 95.81 85 CYS A N 1
ATOM 682 C CA . CYS A 1 85 ? 1.545 18.906 -0.542 1 95.81 85 CYS A CA 1
ATOM 683 C C . CYS A 1 85 ? 2.578 18.047 -1.266 1 95.81 85 CYS A C 1
ATOM 685 O O . CYS A 1 85 ? 2.711 16.859 -0.984 1 95.81 85 CYS A O 1
ATOM 687 N N . GLU A 1 86 ? 3.234 18.578 -2.188 1 92.88 86 GLU A N 1
ATOM 688 C CA . GLU A 1 86 ? 4.305 17.922 -2.93 1 92.88 86 GLU A CA 1
ATOM 689 C C . GLU A 1 86 ? 5.676 18.359 -2.426 1 92.88 86 GLU A C 1
ATOM 691 O O . GLU A 1 86 ? 5.992 19.547 -2.428 1 92.88 86 GLU A O 1
ATOM 696 N N . ILE A 1 87 ? 6.48 17.484 -1.909 1 87.5 87 ILE A N 1
ATOM 697 C CA . ILE A 1 87 ? 7.852 17.766 -1.499 1 87.5 87 ILE A CA 1
ATOM 698 C C . ILE A 1 87 ? 8.805 16.781 -2.176 1 87.5 87 ILE A C 1
ATOM 700 O O . ILE A 1 87 ? 8.695 15.57 -1.986 1 87.5 87 ILE A O 1
ATOM 704 N N . ASP A 1 88 ? 9.867 17.234 -2.768 1 86 88 ASP A N 1
ATOM 705 C CA . ASP A 1 88 ? 10.891 16.422 -3.414 1 86 88 ASP A CA 1
ATOM 706 C C . ASP A 1 88 ? 10.273 15.242 -4.164 1 86 88 ASP A C 1
ATOM 708 O O . ASP A 1 88 ? 10.688 14.094 -3.977 1 86 88 ASP A O 1
ATOM 712 N N . ASN A 1 89 ? 9.172 15.523 -4.934 1 88.19 89 ASN A N 1
ATOM 713 C CA . ASN A 1 89 ? 8.508 14.586 -5.828 1 88.19 89 ASN A CA 1
ATOM 714 C C . ASN A 1 89 ? 7.684 13.562 -5.051 1 88.19 89 ASN A C 1
ATOM 716 O O . ASN A 1 89 ? 7.379 12.484 -5.566 1 88.19 89 ASN A O 1
ATOM 720 N N . LYS A 1 90 ? 7.5 13.844 -3.822 1 92.62 90 LYS A N 1
ATOM 721 C CA . LYS A 1 90 ? 6.613 13.023 -3.008 1 92.62 90 LYS A CA 1
ATOM 722 C C . LYS A 1 90 ? 5.363 13.805 -2.602 1 92.62 90 LYS A C 1
ATOM 724 O O . LYS A 1 90 ? 5.398 15.031 -2.492 1 92.62 90 LYS A O 1
ATOM 729 N N . VAL A 1 91 ? 4.363 13.031 -2.506 1 96.31 91 VAL A N 1
ATOM 730 C CA . VAL A 1 91 ? 3.104 13.648 -2.098 1 96.31 91 VAL A CA 1
ATOM 731 C C . VAL A 1 91 ? 2.766 13.242 -0.667 1 96.31 91 VAL A C 1
ATOM 733 O O . VAL A 1 91 ? 2.812 12.055 -0.326 1 96.31 91 VAL A O 1
ATOM 736 N N . TRP A 1 92 ? 2.498 14.227 0.212 1 96.12 92 TRP A N 1
ATOM 737 C CA . TRP A 1 92 ? 2.152 14.023 1.613 1 96.12 92 TRP A CA 1
ATOM 738 C C . TRP A 1 92 ? 0.716 14.453 1.89 1 96.12 92 TRP A C 1
ATOM 740 O O . TRP A 1 92 ? 0.318 15.57 1.532 1 96.12 92 TRP A O 1
ATOM 750 N N . PHE A 1 93 ? 0.008 13.523 2.557 1 98 93 PHE A N 1
ATOM 751 C CA . PHE A 1 93 ? -1.39 13.828 2.836 1 98 93 PHE A CA 1
ATOM 752 C C . PHE A 1 93 ? -1.613 14.023 4.332 1 98 93 PHE A C 1
ATOM 754 O O . PHE A 1 93 ? -0.99 13.344 5.148 1 98 93 PHE A O 1
ATOM 761 N N . ARG A 1 94 ? -2.537 14.922 4.672 1 98.06 94 ARG A N 1
ATOM 762 C CA . ARG A 1 94 ? -3.035 15.062 6.035 1 98.06 94 ARG A CA 1
ATOM 763 C C . ARG A 1 94 ? -4.539 15.32 6.047 1 98.06 94 ARG A C 1
ATOM 765 O O . ARG A 1 94 ? -5.113 15.711 5.027 1 98.06 94 ARG A O 1
ATOM 772 N N . ALA A 1 95 ? -5.16 15.086 7.184 1 98.44 95 ALA A N 1
ATOM 773 C CA . ALA A 1 95 ? -6.598 15.297 7.336 1 98.44 95 ALA A CA 1
ATOM 774 C C . ALA A 1 95 ? -6.965 15.57 8.789 1 98.44 95 ALA A C 1
ATOM 776 O O . ALA A 1 95 ? -6.156 15.336 9.695 1 98.44 95 ALA A O 1
ATOM 777 N N . GLN A 1 96 ? -8.148 16.078 8.945 1 98.44 96 GLN A N 1
ATOM 778 C CA . GLN A 1 96 ? -8.633 16.359 10.297 1 98.44 96 GLN A CA 1
ATOM 779 C C . GLN A 1 96 ? -9.258 15.125 10.922 1 98.44 96 GLN A C 1
ATOM 781 O O . GLN A 1 96 ? -9.195 14.93 12.133 1 98.44 96 GLN A O 1
ATOM 786 N N . ASP A 1 97 ? -9.93 14.383 10.125 1 98.69 97 ASP A N 1
ATOM 787 C CA . ASP A 1 97 ? -10.617 13.203 10.625 1 98.69 97 ASP A CA 1
ATOM 788 C C . ASP A 1 97 ? -10.836 12.18 9.516 1 98.69 97 ASP A C 1
ATOM 790 O O . ASP A 1 97 ? -10.57 12.461 8.344 1 98.69 97 ASP A O 1
ATOM 794 N N . ILE A 1 98 ? -11.258 11.031 9.906 1 98.75 98 ILE A N 1
ATOM 795 C CA . ILE A 1 98 ? -11.539 9.906 9.016 1 98.75 98 ILE A CA 1
ATOM 796 C C . ILE A 1 98 ? -12.867 9.266 9.414 1 98.75 98 ILE A C 1
ATOM 798 O O . ILE A 1 98 ? -13.195 9.172 10.594 1 98.75 98 ILE A O 1
ATOM 802 N N . GLU A 1 99 ? -13.586 8.906 8.438 1 98.25 99 GLU A N 1
ATOM 803 C CA . GLU A 1 99 ? -14.844 8.2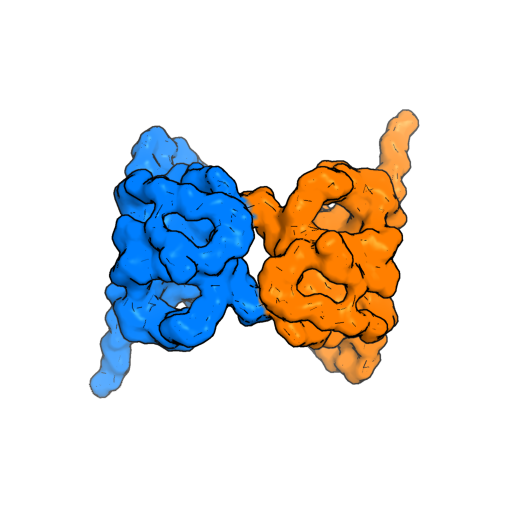19 8.695 1 98.25 99 GLU A CA 1
ATOM 804 C C . GLU A 1 99 ? -15.164 7.215 7.59 1 98.25 99 GLU A C 1
ATOM 806 O O . GLU A 1 99 ? -14.609 7.297 6.492 1 98.25 99 GLU A O 1
ATOM 811 N N . GLU A 1 100 ? -16.031 6.207 7.922 1 97.88 100 GLU A N 1
ATOM 812 C CA . GLU A 1 100 ? -16.5 5.277 6.895 1 97.88 100 GLU A CA 1
ATOM 813 C C . GLU A 1 100 ? -17.328 6 5.844 1 97.88 100 GLU A C 1
ATOM 815 O O . GLU A 1 100 ? -18.156 6.852 6.176 1 97.88 100 GLU A O 1
ATOM 820 N N . ALA A 1 101 ? -17 5.68 4.574 1 93.44 101 ALA A N 1
ATOM 821 C CA . ALA A 1 101 ? -17.688 6.324 3.461 1 93.44 101 ALA A CA 1
ATOM 822 C C . ALA A 1 101 ? -19.094 5.773 3.299 1 93.44 101 ALA A C 1
ATOM 824 O O . ALA A 1 101 ? -19.359 4.605 3.602 1 93.44 101 ALA A O 1
ATOM 825 N N . MET B 1 1 ? 26.812 -25.688 10.859 1 20.25 1 MET B N 1
ATOM 826 C CA . MET B 1 1 ? 25.734 -26.047 9.938 1 20.25 1 MET B CA 1
ATOM 827 C C . MET B 1 1 ? 24.953 -24.812 9.508 1 20.25 1 MET B C 1
ATOM 829 O O . MET B 1 1 ? 24.281 -24.188 10.328 1 20.25 1 MET B O 1
ATOM 833 N N . LYS B 1 2 ? 25.484 -23.922 8.609 1 30.45 2 LYS B N 1
ATOM 834 C CA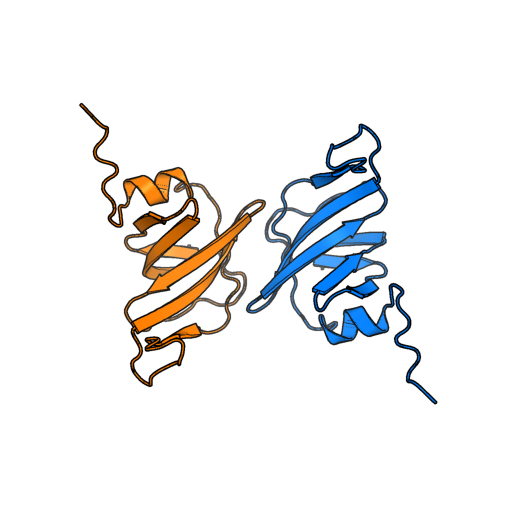 . LYS B 1 2 ? 24.922 -22.641 8.211 1 30.45 2 LYS B CA 1
ATOM 835 C C . LYS B 1 2 ? 23.5 -22.781 7.688 1 30.45 2 LYS B C 1
ATOM 837 O O . LYS B 1 2 ? 23.188 -23.75 6.992 1 30.45 2 LYS B O 1
ATOM 842 N N . ALA B 1 3 ? 22.516 -22.391 8.391 1 39.19 3 ALA B N 1
ATOM 843 C CA . ALA B 1 3 ? 21.141 -22.578 7.93 1 39.19 3 ALA B CA 1
ATOM 844 C C . ALA B 1 3 ? 21.047 -22.391 6.422 1 39.19 3 ALA B C 1
ATOM 846 O O . ALA B 1 3 ? 21.719 -21.516 5.852 1 39.19 3 ALA B O 1
ATOM 847 N N . LYS B 1 4 ? 20.797 -23.344 5.625 1 36.44 4 LYS B N 1
ATOM 848 C CA . LYS B 1 4 ? 20.547 -23.266 4.188 1 36.44 4 LYS B CA 1
ATOM 849 C C . LYS B 1 4 ? 19.469 -22.234 3.869 1 36.44 4 LYS B C 1
ATOM 851 O O . LYS B 1 4 ? 18.297 -22.453 4.203 1 36.44 4 LYS B O 1
ATOM 856 N N . ARG B 1 5 ? 19.641 -21 4.082 1 44.84 5 ARG B N 1
ATOM 857 C CA . ARG B 1 5 ? 18.75 -19.969 3.539 1 44.84 5 ARG B CA 1
ATOM 858 C C . ARG B 1 5 ? 18.297 -20.344 2.131 1 44.84 5 ARG B C 1
ATOM 860 O O . ARG B 1 5 ? 19.109 -20.547 1.238 1 44.84 5 ARG B O 1
ATOM 867 N N . SER B 1 6 ? 17.547 -21.375 1.938 1 45 6 SER B N 1
ATOM 868 C CA . SER B 1 6 ? 17.125 -21.703 0.579 1 45 6 SER B CA 1
ATOM 869 C C . SER B 1 6 ? 16.766 -20.438 -0.202 1 45 6 SER B C 1
ATOM 871 O O . SER B 1 6 ? 15.938 -19.641 0.241 1 45 6 SER B O 1
ATOM 873 N N . THR B 1 7 ? 17.625 -19.859 -0.887 1 57.47 7 THR B N 1
ATOM 874 C CA . THR B 1 7 ? 17.609 -18.672 -1.74 1 57.47 7 THR B CA 1
ATOM 875 C C . THR B 1 7 ? 16.406 -18.688 -2.676 1 57.47 7 THR B C 1
ATOM 877 O O . THR B 1 7 ? 16.172 -17.75 -3.428 1 57.47 7 THR B O 1
ATOM 880 N N . GLY B 1 8 ? 15.492 -19.734 -2.652 1 82.44 8 GLY B N 1
ATOM 881 C CA . GLY B 1 8 ? 14.414 -19.844 -3.621 1 82.44 8 GLY B CA 1
ATOM 882 C C . GLY B 1 8 ? 13.047 -19.594 -3.021 1 82.44 8 GLY B C 1
ATOM 883 O O . GLY B 1 8 ? 12.93 -19.266 -1.841 1 82.44 8 GLY B O 1
ATOM 884 N N . TYR B 1 9 ? 12.062 -19.422 -3.789 1 92.75 9 TYR B N 1
ATOM 885 C CA . TYR B 1 9 ? 10.664 -19.266 -3.41 1 92.75 9 TYR B CA 1
ATOM 886 C C . TYR B 1 9 ? 10.18 -20.484 -2.621 1 92.75 9 TYR B C 1
ATOM 888 O O . TYR B 1 9 ? 10.5 -21.625 -2.963 1 92.75 9 TYR B O 1
ATOM 896 N N . SER B 1 10 ? 9.508 -20.234 -1.506 1 94.19 10 SER B N 1
ATOM 897 C CA . SER B 1 10 ? 8.914 -21.328 -0.752 1 94.19 10 SER B CA 1
ATOM 898 C C . SER B 1 10 ? 7.613 -20.906 -0.085 1 94.19 10 SER B C 1
ATOM 900 O O . SER B 1 10 ? 7.414 -19.719 0.204 1 94.19 10 SER B O 1
ATOM 902 N N . ASP B 1 11 ? 6.734 -21.938 0.135 1 94.81 11 ASP B N 1
ATOM 903 C CA . ASP B 1 11 ? 5.48 -21.672 0.838 1 94.81 11 ASP B CA 1
ATOM 904 C C . ASP B 1 11 ? 5.73 -21.344 2.307 1 94.81 11 ASP B C 1
ATOM 906 O O . ASP B 1 11 ? 4.988 -20.562 2.906 1 94.81 11 ASP B O 1
ATOM 910 N N . GLU B 1 12 ? 6.793 -21.906 2.793 1 93.94 12 GLU B N 1
ATOM 911 C CA . GLU B 1 12 ? 7.129 -21.688 4.195 1 93.94 12 GLU B CA 1
ATOM 912 C C . GLU B 1 12 ? 7.477 -20.219 4.445 1 93.94 12 GLU B C 1
ATOM 914 O O . GLU B 1 12 ? 7.051 -19.641 5.441 1 93.94 12 GLU B O 1
ATOM 919 N N . VAL B 1 13 ? 8.289 -19.672 3.557 1 94.06 13 VAL B N 1
ATOM 920 C CA . VAL B 1 13 ? 8.664 -18.266 3.705 1 94.06 13 VAL B CA 1
ATOM 921 C C . VAL B 1 13 ? 7.426 -17.391 3.572 1 94.06 13 VAL B C 1
ATOM 923 O O . VAL B 1 13 ? 7.246 -16.438 4.34 1 94.06 13 VAL B O 1
ATOM 926 N N . ALA B 1 14 ? 6.57 -17.656 2.617 1 97.06 14 ALA B N 1
ATOM 927 C CA . ALA B 1 14 ? 5.348 -16.875 2.428 1 97.06 14 ALA B CA 1
ATOM 928 C C . ALA B 1 14 ? 4.496 -16.875 3.693 1 97.06 14 ALA B C 1
ATOM 930 O O . ALA B 1 14 ? 4 -15.828 4.113 1 97.06 14 ALA B O 1
ATOM 931 N N . LYS B 1 15 ? 4.379 -18.016 4.344 1 95.81 15 LYS B N 1
ATOM 932 C CA . LYS B 1 15 ? 3.523 -18.172 5.516 1 95.81 15 LYS B CA 1
ATOM 933 C C . LYS B 1 15 ? 4.09 -17.406 6.715 1 95.81 15 LYS B C 1
ATOM 935 O O . LYS B 1 15 ? 3.352 -17.047 7.629 1 95.81 15 LYS B O 1
ATOM 940 N N . PHE B 1 16 ? 5.398 -17.266 6.676 1 94.44 16 PHE B N 1
ATOM 941 C CA . PHE B 1 16 ? 6.031 -16.484 7.738 1 94.44 16 PHE B CA 1
ATOM 942 C C . PHE B 1 16 ? 5.559 -15.039 7.711 1 94.44 16 PHE B C 1
ATOM 944 O O . PHE B 1 16 ? 5.41 -14.414 8.766 1 94.44 16 PHE B O 1
ATOM 951 N N . TYR B 1 17 ? 5.246 -14.516 6.535 1 95.81 17 TYR B N 1
ATOM 952 C CA . TYR B 1 17 ? 4.898 -13.109 6.383 1 95.81 17 TYR B CA 1
ATOM 953 C C . TYR B 1 17 ? 3.391 -12.93 6.262 1 95.81 17 TYR B C 1
ATOM 955 O O . TYR B 1 17 ? 2.848 -11.891 6.656 1 95.81 17 TYR B O 1
ATOM 963 N N . ILE B 1 18 ? 2.77 -13.82 5.68 1 96.5 18 ILE B N 1
ATOM 964 C CA . ILE B 1 18 ? 1.324 -13.781 5.488 1 96.5 18 ILE B CA 1
ATOM 965 C C . ILE B 1 18 ? 0.702 -15.086 5.973 1 96.5 18 ILE B C 1
ATOM 967 O O . ILE B 1 18 ? 0.759 -16.109 5.277 1 96.5 18 ILE B O 1
ATOM 971 N N . SER B 1 19 ? 0.073 -15 7.078 1 94.19 19 SER B N 1
ATOM 972 C CA . SER B 1 19 ? -0.567 -16.203 7.609 1 94.19 19 SER B CA 1
ATOM 973 C C . SER B 1 19 ? -1.89 -16.484 6.902 1 94.19 19 SER B C 1
ATOM 975 O O . SER B 1 19 ? -2.469 -15.586 6.281 1 94.19 19 SER B O 1
ATOM 977 N N . ASP B 1 20 ? -2.365 -17.672 7.055 1 90.75 20 ASP B N 1
ATOM 978 C CA . ASP B 1 20 ? -3.615 -18.094 6.43 1 90.75 20 ASP B CA 1
ATOM 979 C C . ASP B 1 20 ? -4.797 -17.297 6.977 1 90.75 20 ASP B C 1
ATOM 981 O O . ASP B 1 20 ? -5.848 -17.219 6.336 1 90.75 20 ASP B O 1
ATOM 985 N N . LYS B 1 21 ? -4.648 -16.719 8.086 1 94.75 21 LYS B N 1
ATOM 986 C CA . LYS B 1 21 ? -5.734 -16 8.734 1 94.75 21 LYS B CA 1
ATOM 987 C C . LYS B 1 21 ? -5.719 -14.523 8.344 1 94.75 21 LYS B C 1
ATOM 989 O O . LYS B 1 21 ? -6.672 -13.789 8.625 1 94.75 21 LYS B O 1
ATOM 994 N N . THR B 1 22 ? -4.691 -14.148 7.699 1 97.5 22 THR B N 1
ATOM 995 C CA . THR B 1 22 ? -4.547 -12.742 7.34 1 97.5 22 THR B CA 1
ATOM 996 C C . THR B 1 22 ? -5.508 -12.367 6.211 1 97.5 22 THR B C 1
ATOM 998 O O . THR B 1 22 ? -5.527 -13.023 5.168 1 97.5 22 THR B O 1
ATOM 1001 N N . LYS B 1 23 ? -6.359 -11.359 6.477 1 98.5 23 LYS B N 1
ATOM 1002 C CA . LYS B 1 23 ? -7.203 -10.836 5.41 1 98.5 23 LYS B CA 1
ATOM 1003 C C . LYS B 1 23 ? -6.383 -10.023 4.41 1 98.5 23 LYS B C 1
ATOM 1005 O O . LYS B 1 23 ? -5.652 -9.102 4.797 1 98.5 23 LYS B O 1
ATOM 1010 N N . VAL B 1 24 ? -6.469 -10.391 3.139 1 98.88 24 VAL B N 1
ATOM 1011 C CA . VAL B 1 24 ? -5.77 -9.703 2.057 1 98.88 24 VAL B CA 1
ATOM 1012 C C . VAL B 1 24 ? -6.781 -9.055 1.117 1 98.88 24 VAL B C 1
ATOM 1014 O O . VAL B 1 24 ? -7.746 -9.695 0.691 1 98.88 24 VAL B O 1
ATOM 1017 N N . LEU B 1 25 ? -6.574 -7.773 0.854 1 98.94 25 LEU B N 1
ATOM 1018 C CA . LEU B 1 25 ? -7.438 -7.027 -0.055 1 98.94 25 LEU B CA 1
ATOM 1019 C C . LEU B 1 25 ? -6.727 -6.754 -1.376 1 98.94 25 LEU B C 1
ATOM 1021 O O . LEU B 1 25 ? -5.555 -6.371 -1.387 1 98.94 25 LEU B O 1
ATOM 1025 N N . LEU B 1 26 ? -7.434 -6.965 -2.471 1 98.94 26 LEU B N 1
ATOM 1026 C CA . LEU B 1 26 ? -6.867 -6.621 -3.771 1 98.94 26 LEU B CA 1
ATOM 1027 C C . LEU B 1 26 ? -6.977 -5.125 -4.031 1 98.94 26 LEU B C 1
ATOM 1029 O O . LEU B 1 26 ? -8.07 -4.559 -3.973 1 98.94 26 LEU B O 1
ATOM 1033 N N . LEU B 1 27 ? -5.902 -4.512 -4.34 1 98.94 27 LEU B N 1
ATOM 1034 C CA . LEU B 1 27 ? -5.898 -3.08 -4.629 1 98.94 27 LEU B CA 1
ATOM 1035 C C . LEU B 1 27 ? -5.762 -2.83 -6.125 1 98.94 27 LEU B C 1
ATOM 1037 O O . LEU B 1 27 ? -6.234 -1.812 -6.637 1 98.94 27 LEU B O 1
ATOM 1041 N N . SER B 1 28 ? -5.168 -3.752 -6.82 1 98.94 28 SER B N 1
ATOM 1042 C CA . SER B 1 28 ? -5.008 -3.59 -8.266 1 98.94 28 SER B CA 1
ATOM 1043 C C . SER B 1 28 ? -6.336 -3.773 -8.992 1 98.94 28 SER B C 1
ATOM 1045 O O . SER B 1 28 ? -7.121 -4.656 -8.648 1 98.94 28 SER B O 1
ATOM 1047 N N . THR B 1 29 ? -6.535 -2.98 -10.023 1 98.75 29 THR B N 1
ATOM 1048 C CA . THR B 1 29 ? -7.707 -3.139 -10.875 1 98.75 29 THR B CA 1
ATOM 1049 C C . THR B 1 29 ? -7.324 -3.785 -12.203 1 98.75 29 THR B C 1
ATOM 1051 O O . THR B 1 29 ? -8.195 -4.164 -12.992 1 98.75 29 THR B O 1
ATOM 1054 N N . GLU B 1 30 ? -6.062 -3.889 -12.5 1 98.75 30 GLU B N 1
ATOM 1055 C CA . GLU B 1 30 ? -5.5 -4.543 -13.672 1 98.75 30 GLU B CA 1
ATOM 1056 C C . GLU B 1 30 ? -4.133 -5.145 -13.375 1 98.75 30 GLU B C 1
ATOM 1058 O O . GLU B 1 30 ? -3.48 -4.762 -12.398 1 98.75 30 GLU B O 1
ATOM 1063 N N . LEU B 1 31 ? -3.721 -6.023 -14.227 1 98.81 31 LEU B N 1
ATOM 1064 C CA . LEU B 1 31 ? -2.395 -6.613 -14.102 1 98.81 31 LEU B CA 1
ATOM 1065 C C . LEU B 1 31 ? -1.32 -5.648 -14.594 1 98.81 31 LEU B C 1
ATOM 1067 O O . LEU B 1 31 ? -1.478 -5.02 -15.641 1 98.81 31 LEU B O 1
ATOM 1071 N N . GLN B 1 32 ? -0.341 -5.477 -13.812 1 98.31 32 GLN B N 1
ATOM 1072 C CA . GLN B 1 32 ? 0.834 -4.754 -14.289 1 98.31 32 GLN B CA 1
ATOM 1073 C C . GLN B 1 32 ? 1.814 -5.695 -14.977 1 98.31 32 GLN B C 1
ATOM 1075 O O . GLN B 1 32 ? 2.371 -6.594 -14.352 1 98.31 32 GLN B O 1
ATOM 1080 N N . GLU B 1 33 ? 2.045 -5.484 -16.172 1 97.31 33 GLU B N 1
ATOM 1081 C CA . GLU B 1 33 ? 2.992 -6.324 -16.891 1 97.31 33 GLU B CA 1
ATOM 1082 C C . GLU B 1 33 ? 4.426 -6.062 -16.438 1 97.31 33 GLU B C 1
ATOM 1084 O O . GLU B 1 33 ? 4.812 -4.914 -16.219 1 97.31 33 GLU B O 1
ATOM 1089 N N . GLN B 1 34 ? 5.09 -7.098 -16.234 1 95.56 34 GLN B N 1
ATOM 1090 C CA . GLN B 1 34 ? 6.52 -7.023 -15.945 1 95.56 34 GLN B CA 1
ATOM 1091 C C . GLN B 1 34 ? 7.348 -7.402 -17.172 1 95.56 34 GLN B C 1
ATOM 1093 O O . GLN B 1 34 ? 7.117 -8.445 -17.781 1 95.56 34 GLN B O 1
ATOM 1098 N N . VAL B 1 35 ? 8.273 -6.535 -17.469 1 95.44 35 VAL B N 1
ATOM 1099 C CA . VAL B 1 35 ? 9.07 -6.785 -18.672 1 95.44 35 VAL B CA 1
ATOM 1100 C C . VAL B 1 35 ? 10.516 -7.059 -18.281 1 95.44 35 VAL B C 1
ATOM 1102 O O . VAL B 1 35 ? 10.945 -6.707 -17.172 1 95.44 35 VAL B O 1
ATOM 1105 N N . LYS B 1 36 ? 11.195 -7.688 -19.156 1 94.44 36 LYS B N 1
ATOM 1106 C CA . LYS B 1 36 ? 12.633 -7.914 -18.969 1 94.44 36 LYS B CA 1
ATOM 1107 C C . LYS B 1 36 ? 13.422 -6.625 -19.188 1 94.44 36 LYS B C 1
ATOM 1109 O O . LYS B 1 36 ? 13.117 -5.848 -20.094 1 94.44 36 LYS B O 1
ATOM 1114 N N . TRP B 1 37 ? 14.336 -6.379 -18.266 1 93.81 37 TRP B N 1
ATOM 1115 C CA . TRP B 1 37 ? 15.227 -5.234 -18.406 1 93.81 37 TRP B CA 1
ATOM 1116 C C . TRP B 1 37 ? 16.625 -5.688 -18.781 1 93.81 37 TRP B C 1
ATOM 1118 O O . TRP B 1 37 ? 17.141 -6.66 -18.234 1 93.81 37 TRP B O 1
ATOM 1128 N N . VAL B 1 38 ? 17.109 -5.137 -19.859 1 92.06 38 VAL B N 1
ATOM 1129 C CA . VAL B 1 38 ? 18.469 -5.383 -20.312 1 92.06 38 VAL B CA 1
ATOM 1130 C C . VAL B 1 38 ? 19.219 -4.059 -20.422 1 92.06 38 VAL B C 1
ATOM 1132 O O . VAL B 1 38 ? 18.781 -3.141 -21.109 1 92.06 38 VAL B O 1
ATOM 1135 N N . ASP B 1 39 ? 20.328 -3.965 -19.719 1 93.81 39 ASP B N 1
ATOM 1136 C CA . ASP B 1 39 ? 21.141 -2.754 -19.719 1 93.81 39 ASP B CA 1
ATOM 1137 C C . ASP B 1 39 ? 20.312 -1.537 -19.312 1 93.81 39 ASP B C 1
ATOM 1139 O O . ASP B 1 39 ? 20.328 -0.514 -20 1 93.81 39 ASP B O 1
ATOM 1143 N N . HIS B 1 40 ? 19.469 -1.767 -18.328 1 92.12 40 HIS B N 1
ATOM 1144 C CA . HIS B 1 40 ? 18.672 -0.733 -17.672 1 92.12 40 HIS B CA 1
ATOM 1145 C C . HIS B 1 40 ? 17.562 -0.232 -18.594 1 92.12 40 HIS B C 1
ATOM 1147 O O . HIS B 1 40 ? 17.031 0.86 -18.391 1 92.12 40 HIS B O 1
ATOM 1153 N N . LYS B 1 41 ? 17.344 -0.962 -19.625 1 93.88 41 LYS B N 1
ATOM 1154 C CA . LYS B 1 41 ? 16.25 -0.623 -20.531 1 93.88 41 LYS B CA 1
ATOM 1155 C C . LYS B 1 41 ? 15.219 -1.744 -20.594 1 93.88 41 LYS B C 1
ATOM 1157 O O . LYS B 1 41 ? 15.578 -2.924 -20.594 1 93.88 41 LYS B O 1
ATOM 1162 N N . PRO B 1 42 ? 13.922 -1.285 -20.656 1 93.25 42 PRO B N 1
ATOM 1163 C CA . PRO B 1 42 ? 12.891 -2.314 -20.781 1 93.25 42 PRO B CA 1
ATOM 1164 C C . PRO B 1 42 ? 12.875 -2.975 -22.156 1 93.25 42 PRO B C 1
ATOM 1166 O O . PRO B 1 42 ? 13.172 -2.324 -23.156 1 93.25 42 PRO B O 1
ATOM 1169 N N . THR B 1 43 ? 12.633 -4.301 -22.297 1 95.81 43 THR B N 1
ATOM 1170 C CA . THR B 1 43 ? 12.406 -5.023 -23.531 1 95.81 43 THR B CA 1
ATOM 1171 C C . THR B 1 43 ? 10.93 -5.383 -23.703 1 95.81 43 THR B C 1
ATOM 1173 O O . THR B 1 43 ? 10.102 -5 -22.875 1 95.81 43 THR B O 1
ATOM 1176 N N . ASP B 1 44 ? 10.625 -6.012 -24.828 1 94.38 44 ASP B N 1
ATOM 1177 C CA . ASP B 1 44 ? 9.25 -6.391 -25.109 1 94.38 44 ASP B CA 1
ATOM 1178 C C . ASP B 1 44 ? 8.922 -7.762 -24.531 1 94.38 44 ASP B C 1
ATOM 1180 O O . ASP B 1 44 ? 7.793 -8.242 -24.641 1 94.38 44 ASP B O 1
ATOM 1184 N N . GLU B 1 45 ? 9.898 -8.328 -23.891 1 96.12 45 GLU B N 1
ATOM 1185 C CA . GLU B 1 45 ? 9.672 -9.648 -23.312 1 96.12 45 GLU B CA 1
ATOM 1186 C C . GLU B 1 45 ? 8.945 -9.547 -21.984 1 96.12 45 GLU B C 1
ATOM 1188 O O . GLU B 1 45 ? 9.461 -8.953 -21.031 1 96.12 45 GLU B O 1
ATOM 1193 N N . ILE B 1 46 ? 7.746 -10.117 -21.969 1 96.44 46 ILE B N 1
ATOM 1194 C CA . ILE B 1 46 ? 6.957 -10.133 -20.734 1 96.44 46 ILE B CA 1
ATOM 1195 C C . ILE B 1 46 ? 7.414 -11.289 -19.844 1 96.44 46 ILE B C 1
ATOM 1197 O O . ILE B 1 46 ? 7.43 -12.445 -20.266 1 96.44 46 ILE B O 1
ATOM 1201 N N . THR B 1 47 ? 7.855 -10.914 -18.594 1 95.75 47 THR B N 1
ATOM 1202 C CA . THR B 1 47 ? 8.359 -11.93 -17.672 1 95.75 47 THR B CA 1
ATOM 1203 C C . THR B 1 47 ? 7.312 -12.281 -16.625 1 95.75 47 THR B C 1
ATOM 1205 O O . THR B 1 47 ? 7.484 -13.234 -15.859 1 95.75 47 THR B O 1
ATOM 1208 N N . GLY B 1 48 ? 6.23 -11.477 -16.578 1 97.69 48 GLY B N 1
ATOM 1209 C CA . GLY B 1 48 ? 5.191 -11.781 -15.602 1 97.69 48 GLY B CA 1
ATOM 1210 C C . GLY B 1 48 ? 4.191 -10.656 -15.43 1 97.69 48 GLY B C 1
ATOM 1211 O O . GLY B 1 48 ? 4.164 -9.711 -16.219 1 97.69 48 GLY B O 1
ATOM 1212 N N . TYR B 1 49 ? 3.398 -10.812 -14.492 1 98.75 49 TYR B N 1
ATOM 1213 C CA . TYR B 1 49 ? 2.33 -9.898 -14.117 1 98.75 49 TYR B CA 1
ATOM 1214 C C . TYR B 1 49 ? 2.314 -9.672 -12.609 1 98.75 49 TYR B C 1
ATOM 1216 O O . TYR B 1 49 ? 2.66 -10.562 -11.836 1 98.75 49 TYR B O 1
ATOM 1224 N N . LYS B 1 50 ? 1.871 -8.477 -12.281 1 98.75 50 LYS B N 1
ATOM 1225 C CA . LYS B 1 50 ? 1.949 -8.148 -10.859 1 98.75 50 LYS B CA 1
ATOM 1226 C C . LYS B 1 50 ? 0.676 -7.449 -10.383 1 98.75 50 LYS B C 1
ATOM 1228 O O . LYS B 1 50 ? 0.065 -6.684 -11.133 1 98.75 50 LYS B O 1
ATOM 1233 N N . VAL B 1 51 ? 0.294 -7.734 -9.133 1 98.94 51 VAL B N 1
ATOM 1234 C CA . VAL B 1 51 ? -0.813 -7.023 -8.5 1 98.94 51 VAL B CA 1
ATOM 1235 C C . VAL B 1 51 ? -0.366 -6.461 -7.152 1 98.94 51 VAL B C 1
ATOM 1237 O O . VAL B 1 51 ? 0.576 -6.973 -6.543 1 98.94 51 VAL B O 1
ATOM 1240 N N . LEU B 1 52 ? -1.022 -5.438 -6.723 1 98.94 52 LEU B N 1
ATOM 1241 C CA . LEU B 1 52 ? -0.87 -4.82 -5.41 1 98.94 52 LEU B CA 1
ATOM 1242 C C . LEU B 1 52 ? -1.962 -5.297 -4.457 1 98.94 52 LEU B C 1
ATOM 1244 O O . LEU B 1 52 ? -3.135 -5.359 -4.832 1 98.94 52 LEU B O 1
ATOM 1248 N N . CYS B 1 53 ? -1.571 -5.629 -3.254 1 98.94 53 CYS B N 1
ATOM 1249 C CA . CYS B 1 53 ? -2.498 -6.102 -2.23 1 98.94 53 CYS B CA 1
ATOM 1250 C C . CYS B 1 53 ? -2.281 -5.359 -0.916 1 98.94 53 CYS B C 1
ATOM 1252 O O . CYS B 1 53 ? -1.173 -4.902 -0.63 1 98.94 53 CYS B O 1
ATOM 1254 N N . GLY B 1 54 ? -3.389 -5.215 -0.217 1 98.88 54 GLY B N 1
ATOM 1255 C CA . GLY B 1 54 ? -3.309 -4.711 1.145 1 98.88 54 GLY B CA 1
ATOM 1256 C C . GLY B 1 54 ? -3.562 -5.781 2.191 1 98.88 54 GLY B C 1
ATOM 1257 O O . GLY B 1 54 ? -4.305 -6.734 1.945 1 98.88 54 GLY B O 1
ATOM 1258 N N . MET B 1 55 ? -2.941 -5.59 3.271 1 98.81 55 MET B N 1
ATOM 1259 C CA . MET B 1 55 ? -3.176 -6.395 4.465 1 98.81 55 MET B CA 1
ATOM 1260 C C . MET B 1 55 ? -3.119 -5.535 5.723 1 98.81 55 MET B C 1
ATOM 1262 O O . MET B 1 55 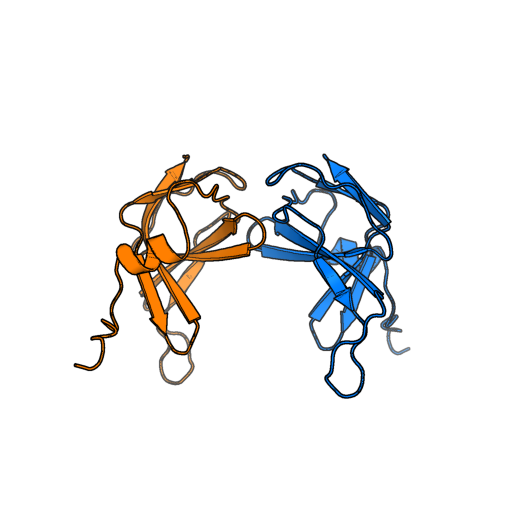? -2.707 -4.375 5.668 1 98.81 55 MET B O 1
ATOM 1266 N N . PRO B 1 56 ? -3.639 -6.086 6.859 1 98.75 56 PRO B N 1
ATOM 1267 C CA . PRO B 1 56 ? -3.627 -5.23 8.047 1 98.75 56 PRO B CA 1
ATOM 1268 C C . PRO B 1 56 ? -2.262 -4.598 8.305 1 98.75 56 PRO B C 1
ATOM 1270 O O . PRO B 1 56 ? -1.288 -5.305 8.578 1 98.75 56 PRO B O 1
ATOM 1273 N N . ASN B 1 57 ? -2.223 -3.258 8.234 1 98.38 57 ASN B N 1
ATOM 1274 C CA . ASN B 1 57 ? -1.093 -2.393 8.562 1 98.38 57 ASN B CA 1
ATOM 1275 C C . ASN B 1 57 ? 0.025 -2.521 7.527 1 98.38 57 ASN B C 1
ATOM 1277 O O . ASN B 1 57 ? 1.161 -2.119 7.781 1 98.38 57 ASN B O 1
ATOM 1281 N N . ASP B 1 58 ? -0.274 -3.131 6.41 1 98.31 58 ASP B N 1
ATOM 1282 C CA . ASP B 1 58 ? 0.796 -3.334 5.438 1 98.31 58 ASP B CA 1
ATOM 1283 C C . ASP B 1 58 ? 0.231 -3.561 4.035 1 98.31 58 ASP B C 1
ATOM 1285 O O . ASP B 1 58 ? -0.987 -3.576 3.848 1 98.31 58 ASP B O 1
ATOM 1289 N N . TYR B 1 59 ? 1.097 -3.621 3.064 1 98.75 59 TYR B N 1
ATOM 1290 C CA . TYR B 1 59 ? 0.792 -3.953 1.677 1 98.75 59 TYR B CA 1
ATOM 1291 C C . TYR B 1 59 ? 1.912 -4.777 1.054 1 98.75 59 TYR B C 1
ATOM 1293 O O . TYR B 1 59 ? 3.008 -4.871 1.612 1 98.75 59 TYR B O 1
ATOM 1301 N N . PHE B 1 60 ? 1.613 -5.461 -0.036 1 98.5 60 PHE B N 1
ATOM 1302 C CA . PHE B 1 60 ? 2.611 -6.234 -0.765 1 98.5 60 PHE B CA 1
ATOM 1303 C C . PHE B 1 60 ? 2.16 -6.488 -2.197 1 98.5 60 PHE B C 1
ATOM 1305 O O . PHE B 1 60 ? 1.018 -6.195 -2.557 1 98.5 60 PHE B O 1
ATOM 1312 N N . THR B 1 61 ? 3.107 -6.91 -2.955 1 98.75 61 THR B N 1
ATOM 1313 C CA . THR B 1 61 ? 2.789 -7.27 -4.332 1 98.75 61 THR B CA 1
ATOM 1314 C C . THR B 1 61 ? 2.982 -8.766 -4.562 1 98.75 61 THR B C 1
ATOM 1316 O O . THR B 1 61 ? 3.758 -9.414 -3.854 1 98.75 61 THR B O 1
ATOM 1319 N N . VAL B 1 62 ? 2.256 -9.242 -5.512 1 98.81 62 VAL B N 1
ATOM 1320 C CA . VAL B 1 62 ? 2.357 -10.648 -5.895 1 98.81 62 VAL B CA 1
ATOM 1321 C C . VAL B 1 62 ? 2.57 -10.758 -7.402 1 98.81 62 VAL B C 1
ATOM 1323 O O . VAL B 1 62 ? 1.857 -10.125 -8.188 1 98.81 62 VAL B O 1
ATOM 1326 N N . LYS B 1 63 ? 3.516 -11.586 -7.746 1 98.56 63 LYS B N 1
ATOM 1327 C CA . LYS B 1 63 ? 3.828 -11.805 -9.156 1 98.56 63 LYS B CA 1
ATOM 1328 C C . LYS B 1 63 ? 3.203 -13.102 -9.664 1 98.56 63 LYS B C 1
ATOM 1330 O O . LYS B 1 63 ? 3.135 -14.094 -8.93 1 98.56 63 LYS B O 1
ATOM 1335 N N . PHE B 1 64 ? 2.791 -13.109 -10.867 1 98.62 64 PHE B N 1
ATOM 1336 C CA . PHE B 1 64 ? 2.328 -14.273 -11.609 1 98.62 64 PHE B CA 1
ATOM 1337 C C . PHE B 1 64 ? 3.148 -14.461 -12.883 1 98.62 64 PHE B C 1
ATOM 1339 O O . PHE B 1 64 ? 3.551 -13.484 -13.516 1 98.62 64 PHE B O 1
ATOM 1346 N N . ASP B 1 65 ? 3.326 -15.672 -13.297 1 97.19 65 ASP B N 1
ATOM 1347 C CA . ASP B 1 65 ? 4.086 -15.914 -14.516 1 97.19 65 ASP B CA 1
ATOM 1348 C C . ASP B 1 65 ? 3.17 -15.953 -15.734 1 97.19 65 ASP B C 1
ATOM 1350 O O . ASP B 1 65 ? 3.639 -16.094 -16.875 1 97.19 65 ASP B O 1
ATOM 1354 N N . HIS B 1 66 ? 1.86 -15.891 -15.562 1 98.06 66 HIS B N 1
ATOM 1355 C CA . HIS B 1 66 ? 0.84 -15.836 -16.609 1 98.06 66 HIS B CA 1
ATOM 1356 C C . HIS B 1 66 ? -0.306 -14.914 -16.203 1 98.06 66 HIS B C 1
ATOM 1358 O O . HIS B 1 66 ? -0.387 -14.477 -15.055 1 98.06 66 HIS B O 1
ATOM 1364 N N . LYS B 1 67 ? -1.087 -14.594 -17.172 1 98.5 67 LYS B N 1
ATOM 1365 C CA . LYS B 1 67 ? -2.252 -13.758 -16.891 1 98.5 67 LYS B CA 1
ATOM 1366 C C . LYS B 1 67 ? -3.266 -14.5 -16.031 1 98.5 67 LYS B C 1
ATOM 1368 O O . LYS B 1 67 ? -3.51 -15.688 -16.234 1 98.5 67 LYS B O 1
ATOM 1373 N N . VAL B 1 68 ? -3.803 -13.758 -15.125 1 98.75 68 VAL B N 1
ATOM 1374 C CA . VAL B 1 68 ? -4.852 -14.297 -14.273 1 98.75 68 VAL B CA 1
ATOM 1375 C C . VAL B 1 68 ? -6.066 -13.367 -14.289 1 98.75 68 VAL B C 1
ATOM 1377 O O . VAL B 1 68 ? -5.949 -12.188 -14.648 1 98.75 68 VAL B O 1
ATOM 1380 N N . GLN B 1 69 ? -7.223 -13.906 -13.969 1 98.69 69 GLN B N 1
ATOM 1381 C CA . GLN B 1 69 ? -8.43 -13.094 -13.836 1 98.69 69 GLN B CA 1
ATOM 1382 C C . GLN B 1 69 ? -8.516 -12.469 -12.445 1 98.69 69 GLN B C 1
ATOM 1384 O O . GLN B 1 69 ? -8.469 -13.18 -11.438 1 98.69 69 GLN B O 1
ATOM 1389 N N . LEU B 1 70 ? -8.703 -11.211 -12.438 1 98.81 70 LEU B N 1
ATOM 1390 C CA . LEU B 1 70 ? -8.719 -10.508 -11.156 1 98.81 70 LEU B CA 1
ATOM 1391 C C . LEU B 1 70 ? -10.141 -10.352 -10.641 1 98.81 70 LEU B C 1
ATOM 1393 O O . LEU B 1 70 ? -11.055 -10.016 -11.398 1 98.81 70 LEU B O 1
ATOM 1397 N N . PRO B 1 71 ? -10.328 -10.609 -9.289 1 98.75 71 PRO B N 1
ATOM 1398 C CA . PRO B 1 71 ? -11.547 -10.109 -8.648 1 98.75 71 PRO B CA 1
ATOM 1399 C C . PRO B 1 71 ? -11.648 -8.586 -8.664 1 98.75 71 PRO B C 1
ATOM 1401 O O . PRO B 1 71 ? -10.703 -7.91 -9.078 1 98.75 71 PRO B O 1
ATOM 1404 N N . PRO B 1 72 ? -12.781 -7.977 -8.266 1 98.62 72 PRO B N 1
ATOM 1405 C CA . PRO B 1 72 ? -12.914 -6.516 -8.227 1 98.62 72 PRO B CA 1
ATOM 1406 C C . PRO B 1 72 ? -12.031 -5.875 -7.16 1 98.62 72 PRO B C 1
ATOM 1408 O O . PRO B 1 72 ? -11.688 -6.52 -6.168 1 98.62 72 PRO B O 1
ATOM 1411 N N . PHE B 1 73 ? -11.719 -4.648 -7.301 1 98.81 73 PHE B N 1
ATOM 1412 C CA . PHE B 1 73 ? -11.008 -3.84 -6.32 1 98.81 73 PHE B CA 1
ATOM 1413 C C . PHE B 1 73 ? -11.648 -3.967 -4.945 1 98.81 73 PHE B C 1
ATOM 1415 O O . PHE B 1 73 ? -12.875 -3.898 -4.816 1 98.81 73 PHE B O 1
ATOM 1422 N N . GLY B 1 74 ? -10.781 -4.207 -4 1 98.75 74 GLY B N 1
ATOM 1423 C CA . GLY B 1 74 ? -11.25 -4.23 -2.625 1 98.75 74 GLY B CA 1
ATOM 1424 C C . GLY B 1 74 ? -11.719 -5.605 -2.178 1 98.75 74 GLY B C 1
ATOM 1425 O O . GLY B 1 74 ? -12.031 -5.809 -1.004 1 98.75 74 GLY B O 1
ATOM 1426 N N . SER B 1 75 ? -11.789 -6.547 -3.092 1 98.69 75 SER B N 1
ATOM 1427 C CA . SER B 1 75 ? -12.172 -7.906 -2.723 1 98.69 75 SER B CA 1
ATOM 1428 C C . SER B 1 75 ? -11.164 -8.523 -1.76 1 98.69 75 SER B C 1
ATOM 1430 O O . SER B 1 75 ? -9.953 -8.32 -1.905 1 98.69 75 SER B O 1
ATOM 1432 N N . SER B 1 76 ? -11.672 -9.273 -0.789 1 98.75 76 SER B N 1
ATOM 1433 C CA . SER B 1 76 ? -10.797 -10.188 -0.06 1 98.75 76 SER B CA 1
ATOM 1434 C C . SER B 1 76 ? -10.344 -11.344 -0.943 1 98.75 76 SER B C 1
ATOM 1436 O O . SER B 1 76 ? -11.164 -11.977 -1.608 1 98.75 76 SER B O 1
ATOM 1438 N N . VAL B 1 77 ? -8.977 -11.609 -0.948 1 98.81 77 VAL B N 1
ATOM 1439 C CA . VAL B 1 77 ? -8.5 -12.57 -1.936 1 98.81 77 VAL B CA 1
ATOM 1440 C C . VAL B 1 77 ? -7.602 -13.609 -1.26 1 98.81 77 VAL B C 1
ATOM 1442 O O . VAL B 1 77 ? -7.109 -13.375 -0.153 1 98.81 77 VAL B O 1
ATOM 1445 N N . LYS B 1 78 ? -7.449 -14.75 -1.891 1 98.38 78 LYS B N 1
ATOM 1446 C CA . LYS B 1 78 ? -6.48 -15.805 -1.604 1 98.38 78 LYS B CA 1
ATOM 1447 C C . LYS B 1 78 ? -5.684 -16.172 -2.852 1 98.38 78 LYS B C 1
ATOM 1449 O O . LYS B 1 78 ? -6.137 -15.938 -3.975 1 98.38 78 LYS B O 1
ATOM 1454 N N . PHE B 1 79 ? -4.512 -16.703 -2.596 1 98.5 79 PHE B N 1
ATOM 1455 C CA . PHE B 1 79 ? -3.633 -17.062 -3.701 1 98.5 79 PHE B CA 1
ATOM 1456 C C . PHE B 1 79 ? -3.426 -18.578 -3.758 1 98.5 79 PHE B C 1
ATOM 1458 O O . PHE B 1 79 ? -3.293 -19.219 -2.721 1 98.5 79 PHE B O 1
ATOM 1465 N N . LYS B 1 80 ? -3.455 -19.078 -4.949 1 98.06 80 LYS B N 1
ATOM 1466 C CA . LYS B 1 80 ? -3.061 -20.469 -5.145 1 98.06 80 LYS B CA 1
ATOM 1467 C C . LYS B 1 80 ? -1.543 -20.625 -5.141 1 98.06 80 LYS B C 1
ATOM 1469 O O . LYS B 1 80 ? -0.846 -19.938 -5.902 1 98.06 80 LYS B O 1
ATOM 1474 N N . GLU B 1 81 ? -0.982 -21.406 -4.277 1 97.25 81 GLU B N 1
ATOM 1475 C CA . GLU B 1 81 ? 0.44 -21.719 -4.188 1 97.25 81 GLU B CA 1
ATOM 1476 C C . GLU B 1 81 ? 1.271 -20.453 -3.988 1 97.25 81 GLU B C 1
ATOM 1478 O O . GLU B 1 81 ? 2.24 -20.219 -4.711 1 97.25 81 GLU B O 1
ATOM 1483 N N . LEU B 1 82 ? 0.905 -19.656 -3.02 1 98.19 82 LEU B N 1
ATOM 1484 C CA . LEU B 1 82 ? 1.685 -18.469 -2.682 1 98.19 82 LEU B CA 1
ATOM 1485 C C . LEU B 1 82 ? 3.059 -18.859 -2.148 1 98.19 82 LEU B C 1
ATOM 1487 O O . LEU B 1 82 ? 3.168 -19.688 -1.236 1 98.19 82 LEU B O 1
ATOM 1491 N N . GLU B 1 83 ? 4.074 -18.312 -2.758 1 98.12 83 GLU B N 1
ATOM 1492 C CA . GLU B 1 83 ? 5.457 -18.516 -2.33 1 98.12 83 GLU B CA 1
ATOM 1493 C C . GLU B 1 83 ? 6.176 -17.172 -2.16 1 98.12 83 GLU B C 1
ATOM 1495 O O . GLU B 1 83 ? 5.75 -16.156 -2.717 1 98.12 83 GLU B O 1
ATOM 1500 N N . ALA B 1 84 ? 7.18 -17.203 -1.371 1 97.56 84 ALA B N 1
ATOM 1501 C CA . ALA B 1 84 ? 7.973 -15.984 -1.177 1 97.56 84 ALA B CA 1
ATOM 1502 C C . ALA B 1 84 ? 9.453 -16.312 -1.052 1 97.56 84 ALA B C 1
ATOM 1504 O O . ALA B 1 84 ? 9.82 -17.453 -0.775 1 97.56 84 ALA B O 1
ATOM 1505 N N . CYS B 1 85 ? 10.234 -15.367 -1.298 1 95.81 85 CYS B N 1
ATOM 1506 C CA . CYS B 1 85 ? 11.672 -15.445 -1.033 1 95.81 85 CYS B CA 1
ATOM 1507 C C . CYS B 1 85 ? 12.195 -14.125 -0.473 1 95.81 85 CYS B C 1
ATOM 1509 O O . CYS B 1 85 ? 11.602 -13.07 -0.707 1 95.81 85 CYS B O 1
ATOM 1511 N N . GLU B 1 86 ? 13.188 -14.156 0.27 1 93 86 GLU B N 1
ATOM 1512 C CA . GLU B 1 86 ? 13.852 -12.984 0.829 1 93 86 GLU B CA 1
ATOM 1513 C C . GLU B 1 86 ? 15.117 -12.641 0.049 1 93 86 GLU B C 1
ATOM 1515 O O . GLU B 1 86 ? 16.016 -13.469 -0.072 1 93 86 GLU B O 1
ATOM 1520 N N . ILE B 1 87 ? 15.203 -11.516 -0.556 1 87.81 87 ILE B N 1
ATOM 1521 C CA . ILE B 1 87 ? 16.391 -11.031 -1.241 1 87.81 87 ILE B CA 1
ATOM 1522 C C . ILE B 1 87 ? 16.781 -9.656 -0.714 1 87.81 87 ILE B C 1
ATOM 1524 O O . ILE B 1 87 ? 15.984 -8.711 -0.809 1 87.81 87 ILE B O 1
ATOM 1528 N N . ASP B 1 88 ? 18 -9.438 -0.34 1 86.06 88 ASP B N 1
ATOM 1529 C CA . ASP B 1 88 ? 18.531 -8.164 0.137 1 86.06 88 ASP B CA 1
ATOM 1530 C C . ASP B 1 88 ? 17.531 -7.469 1.062 1 86.06 88 ASP B C 1
ATOM 1532 O O . ASP B 1 88 ? 17.219 -6.293 0.871 1 86.06 88 ASP B O 1
ATOM 1536 N N . ASN B 1 89 ? 16.922 -8.266 2.014 1 88.25 89 ASN B N 1
ATOM 1537 C CA . ASN B 1 89 ? 16.047 -7.785 3.07 1 88.25 89 ASN B CA 1
ATOM 1538 C C . ASN B 1 89 ? 14.672 -7.402 2.525 1 88.25 89 ASN B C 1
ATOM 1540 O O . ASN B 1 89 ? 13.938 -6.637 3.152 1 88.25 89 ASN B O 1
ATOM 1544 N N . LYS B 1 90 ? 14.445 -7.809 1.333 1 92.75 90 LYS B N 1
ATOM 1545 C CA . LYS B 1 90 ? 13.117 -7.645 0.746 1 92.75 90 LYS B CA 1
ATOM 1546 C C . LYS B 1 90 ? 12.438 -8.992 0.543 1 92.75 90 LYS B C 1
ATOM 1548 O O . LYS B 1 90 ? 13.102 -10.016 0.363 1 92.75 90 LYS B O 1
ATOM 1553 N N . VAL B 1 91 ? 11.172 -8.883 0.69 1 96.44 91 VAL B N 1
ATOM 1554 C CA . VAL B 1 91 ? 10.391 -10.102 0.497 1 96.44 91 VAL B CA 1
ATOM 1555 C C . VAL B 1 91 ? 9.625 -10.023 -0.823 1 96.44 91 VAL B C 1
ATOM 1557 O O . VAL B 1 91 ? 8.961 -9.023 -1.104 1 96.44 91 VAL B O 1
ATOM 1560 N N . TRP B 1 92 ? 9.766 -11.055 -1.687 1 96.19 92 TRP B N 1
ATOM 1561 C CA . TRP B 1 92 ? 9.102 -11.148 -2.984 1 96.19 92 TRP B CA 1
ATOM 1562 C C . TRP B 1 92 ? 8.109 -12.297 -3.004 1 96.19 92 TRP B C 1
ATOM 1564 O O . TRP B 1 92 ? 8.445 -13.422 -2.631 1 96.19 92 TRP B O 1
ATOM 1574 N N . PHE B 1 93 ? 6.906 -11.938 -3.48 1 98 93 PHE B N 1
ATOM 1575 C CA . PHE B 1 93 ? 5.871 -12.969 -3.504 1 98 93 PHE B CA 1
ATOM 1576 C C . PHE B 1 93 ? 5.504 -13.336 -4.938 1 98 93 PHE B C 1
ATOM 1578 O O . PHE B 1 93 ? 5.492 -12.477 -5.82 1 98 93 PHE B O 1
ATOM 1585 N N . ARG B 1 94 ? 5.16 -14.602 -5.137 1 98.06 94 ARG B N 1
ATOM 1586 C CA . ARG B 1 94 ? 4.57 -15.07 -6.387 1 98.06 94 ARG B CA 1
ATOM 1587 C C . ARG B 1 94 ? 3.473 -16.094 -6.125 1 98.06 94 ARG B C 1
ATOM 1589 O O . ARG B 1 94 ? 3.402 -16.672 -5.035 1 98.06 94 ARG B O 1
ATOM 1596 N N . ALA B 1 95 ? 2.629 -16.297 -7.109 1 98.44 95 ALA B N 1
ATOM 1597 C CA . ALA B 1 95 ? 1.534 -17.25 -6.992 1 98.44 95 ALA B CA 1
ATOM 1598 C C . ALA B 1 95 ? 1.104 -17.766 -8.367 1 98.44 95 ALA B C 1
ATOM 1600 O O . ALA B 1 95 ? 1.473 -17.188 -9.391 1 98.44 95 ALA B O 1
ATOM 1601 N N . GLN B 1 96 ? 0.378 -18.844 -8.312 1 98.44 96 GLN B N 1
ATOM 1602 C CA . GLN B 1 96 ? -0.129 -19.422 -9.555 1 98.44 96 GLN B CA 1
ATOM 1603 C C . GLN B 1 96 ? -1.432 -18.75 -9.977 1 98.44 96 GLN B C 1
ATOM 1605 O O . GLN B 1 96 ? -1.713 -18.625 -11.172 1 98.44 96 GLN B O 1
ATOM 1610 N N . ASP B 1 97 ? -2.229 -18.453 -9.023 1 98.69 97 ASP B N 1
ATOM 1611 C CA . ASP B 1 97 ? -3.527 -17.859 -9.32 1 98.69 97 ASP B CA 1
ATOM 1612 C C . ASP B 1 97 ? -4.051 -17.047 -8.133 1 98.69 97 ASP B C 1
ATOM 1614 O O . ASP B 1 97 ? -3.457 -17.078 -7.051 1 98.69 97 ASP B O 1
ATOM 1618 N N . ILE B 1 98 ? -5.078 -16.328 -8.383 1 98.75 98 ILE B N 1
ATOM 1619 C CA . ILE B 1 98 ? -5.746 -15.492 -7.391 1 98.75 98 ILE B CA 1
ATOM 1620 C C . ILE B 1 98 ? -7.258 -15.688 -7.484 1 98.75 98 ILE B C 1
ATOM 1622 O O . ILE B 1 98 ? -7.801 -15.859 -8.578 1 98.75 98 ILE B O 1
ATOM 1626 N N . GLU B 1 99 ? -7.859 -15.719 -6.371 1 98.31 99 GLU B N 1
ATOM 1627 C CA . GLU B 1 99 ? -9.312 -15.82 -6.344 1 98.31 99 GLU B CA 1
ATOM 1628 C C . GLU B 1 99 ? -9.898 -15.094 -5.141 1 98.31 99 GLU B C 1
ATOM 1630 O O . GLU B 1 99 ? -9.188 -14.805 -4.176 1 98.31 99 GLU B O 1
ATOM 1635 N N . GLU B 1 100 ? -11.211 -14.734 -5.246 1 97.88 100 GLU B N 1
ATOM 1636 C CA . GLU B 1 100 ? -11.891 -14.148 -4.094 1 97.88 100 GLU B CA 1
ATOM 1637 C C . GLU B 1 100 ? -11.984 -15.141 -2.941 1 97.88 100 GLU B C 1
ATOM 1639 O O . GLU B 1 100 ? -12.266 -16.328 -3.156 1 97.88 100 GLU B O 1
ATOM 1644 N N . ALA B 1 101 ? -11.617 -14.617 -1.748 1 93.62 101 ALA B N 1
ATOM 1645 C CA . ALA B 1 101 ? -11.617 -15.469 -0.558 1 93.62 101 ALA B CA 1
ATOM 1646 C C . ALA B 1 101 ? -13.039 -15.766 -0.09 1 93.62 101 ALA B C 1
ATOM 1648 O O . ALA B 1 101 ? -13.938 -14.938 -0.26 1 93.62 101 ALA B O 1
#

Radius of gyration: 19.37 Å; Cα contacts (8 Å, |Δi|>4): 445; chains: 2; bounding box: 43×61×48 Å

Nearest PDB structures (foldseek):
  2k75-assembly1_A  TM=5.013E-01  e=2.530E-02  Thermoplasma acidophilum
  4dpg-assembly2_D  TM=5.224E-01  e=7.909E+00  Homo sapiens
  5yio-assembly1_A  TM=2.785E-01  e=1.508E+00  Mycobacterium tuberculosis H37Rv
  6kcn-assembly2_C  TM=4.036E-01  e=8.358E+00  Plasmodium falciparum NF54
  2k75-assembly1_A  TM=5.374E-01  e=2.728E-02  Thermoplasma acidophilum